Protein AF-A0A0K8VIH5-F1 (afdb_monomer)

Nearest PDB structures (foldseek):
  1eq9-assembly1_B  TM=9.338E-01  e=1.669E-14  Solenopsis invicta
  6o21-assembly2_A  TM=8.948E-01  e=2.852E-11  Homo sapiens
  6kbr-assembly1_A  TM=9.111E-01  e=6.481E-11  Homo sapiens
  4doq-assembly2_C  TM=8.852E-01  e=5.500E-11  Sus scrofa
  4gaw-assembly8_H  TM=8.576E-01  e=6.457E-10  Homo sapiens

Mean predicted aligned error: 6.52 Å

Organism: Bactrocera latifrons (NCBI:txid174628)

Foldseek 3Di:
DAFAWQQDDDPVPLPDDDDPPDDDQQVDKDFFQDQFDPDDGDIFGFPDKAADPPDDQLASRTIGTGTPDHDDDDPGGDHFAADQDDDDWFFWKKWKFQAAAPVGDTHRGIDIDTWTFDDAVVLCVQVVDDDPQKGWTFDAARDDDAGGSARTFTDGPRHTQWGFRDDDDHHRDRGTGMTGGRNVCVVVCVVPHPSDPPPDD

Solvent-accessible surface area (backbone atoms only — not comparable to full-atom values): 11470 Å² total; per-residue (Å²): 138,56,55,66,82,56,64,62,40,60,76,91,54,80,81,58,84,84,74,93,77,71,81,58,26,85,82,40,68,49,76,46,49,56,57,39,72,89,48,78,53,48,77,47,46,29,62,38,70,48,63,44,94,75,49,53,87,70,39,42,57,51,48,47,45,39,56,69,61,65,78,81,74,52,102,64,32,76,88,70,44,67,30,83,62,89,74,64,65,67,41,66,22,42,33,45,36,37,16,51,43,96,91,58,58,62,36,59,52,61,43,73,47,73,31,21,38,49,52,64,71,58,35,25,72,76,61,75,65,72,54,83,40,36,37,36,29,40,46,58,62,75,42,78,63,28,71,72,19,40,11,23,52,28,32,37,95,76,18,34,46,26,30,34,62,44,67,51,83,60,71,28,36,66,57,49,38,33,19,21,21,31,49,68,44,35,65,62,49,50,79,74,47,60,65,69,69,81,77,72,129

Structure (mmCIF, N/CA/C/O backbone):
data_AF-A0A0K8VIH5-F1
#
_entry.id   AF-A0A0K8VIH5-F1
#
loop_
_atom_site.group_PDB
_atom_site.id
_atom_site.type_symbol
_atom_site.label_atom_id
_atom_site.label_alt_id
_atom_site.label_comp_id
_atom_site.label_asym_id
_atom_site.label_entity_id
_atom_site.label_seq_id
_atom_site.pdbx_PDB_ins_code
_atom_site.Cartn_x
_atom_site.Cartn_y
_atom_site.Cartn_z
_atom_site.occupancy
_atom_site.B_iso_or_equiv
_atom_site.auth_seq_id
_atom_site.auth_comp_id
_atom_site.auth_asym_id
_atom_site.auth_atom_id
_atom_site.pdbx_PDB_model_num
ATOM 1 N N . MET A 1 1 ? -23.699 -4.733 5.218 1.00 30.70 1 MET A N 1
ATOM 2 C CA . MET A 1 1 ? -22.595 -5.566 5.742 1.00 30.70 1 MET A CA 1
ATOM 3 C C . MET A 1 1 ? -21.326 -4.989 5.148 1.00 30.70 1 MET A C 1
ATOM 5 O O . MET A 1 1 ? -21.220 -4.991 3.936 1.00 30.70 1 MET A O 1
ATOM 9 N N . GLY A 1 2 ? -20.487 -4.334 5.952 1.00 31.38 2 GLY A N 1
ATOM 10 C CA . GLY A 1 2 ? -19.343 -3.565 5.452 1.00 31.38 2 GLY A CA 1
ATOM 11 C C . GLY A 1 2 ? -18.034 -4.193 5.900 1.00 31.38 2 GLY A C 1
ATOM 12 O O . GLY A 1 2 ? -17.635 -4.002 7.048 1.00 31.38 2 GLY A O 1
ATOM 13 N N . LYS A 1 3 ? -17.378 -4.948 5.018 1.00 35.97 3 LYS A N 1
ATOM 14 C CA . LYS A 1 3 ? -15.983 -5.358 5.201 1.00 35.97 3 LYS A CA 1
ATOM 15 C C . LYS A 1 3 ? -15.107 -4.358 4.451 1.00 35.97 3 LYS A C 1
ATOM 17 O O . LYS A 1 3 ? -14.966 -4.436 3.237 1.00 35.97 3 LYS A O 1
ATOM 22 N N . LEU A 1 4 ? -14.574 -3.373 5.173 1.00 36.44 4 LEU A N 1
ATOM 23 C CA . LEU A 1 4 ? -13.570 -2.464 4.627 1.00 36.44 4 LEU A CA 1
ATOM 24 C C . LEU A 1 4 ? -12.231 -3.200 4.533 1.00 36.44 4 LEU A C 1
ATOM 26 O O . LEU A 1 4 ? -11.778 -3.788 5.513 1.00 36.44 4 LEU A O 1
ATOM 30 N N . LEU A 1 5 ? -11.599 -3.116 3.367 1.00 39.50 5 LEU A N 1
ATOM 31 C CA . LEU A 1 5 ? -10.226 -3.539 3.146 1.00 39.50 5 LEU A CA 1
ATOM 32 C C . LEU A 1 5 ? -9.272 -2.523 3.794 1.00 39.50 5 LEU A C 1
ATOM 34 O O . LEU A 1 5 ? -9.126 -1.409 3.296 1.00 39.50 5 LEU A O 1
ATOM 38 N N . LEU A 1 6 ? -8.614 -2.901 4.890 1.00 47.16 6 LEU A N 1
ATOM 39 C CA . LEU A 1 6 ? -7.290 -2.366 5.203 1.00 47.16 6 LEU A CA 1
ATOM 40 C C . LEU A 1 6 ? -6.274 -3.408 4.747 1.00 47.16 6 LEU A C 1
ATOM 42 O O . LEU A 1 6 ? -6.243 -4.520 5.274 1.00 47.16 6 LEU A O 1
ATOM 46 N N . SER A 1 7 ? -5.460 -3.036 3.766 1.00 40.97 7 SER A N 1
ATOM 47 C CA . SER A 1 7 ? -4.192 -3.709 3.528 1.00 40.97 7 SER A CA 1
ATOM 48 C C . SER A 1 7 ? -3.263 -3.384 4.700 1.00 40.97 7 SER A C 1
ATOM 50 O O . SER A 1 7 ? -3.047 -2.215 5.012 1.00 40.97 7 SER A O 1
ATOM 52 N N . ILE A 1 8 ? -2.763 -4.412 5.377 1.00 40.44 8 ILE A N 1
ATOM 53 C CA . ILE A 1 8 ? -1.676 -4.332 6.358 1.00 40.44 8 ILE A CA 1
ATOM 54 C C . ILE A 1 8 ? -0.680 -5.412 5.946 1.00 40.44 8 ILE A C 1
ATOM 56 O O . ILE A 1 8 ? -1.083 -6.549 5.709 1.00 40.44 8 ILE A O 1
ATOM 60 N N . LYS A 1 9 ? 0.612 -5.086 5.885 1.00 40.59 9 LYS A N 1
ATOM 61 C CA . LYS A 1 9 ? 1.686 -6.055 5.695 1.00 40.59 9 LYS A CA 1
ATOM 62 C C . LYS A 1 9 ? 2.283 -6.346 7.055 1.00 40.59 9 LYS A C 1
ATOM 64 O O . LYS A 1 9 ? 2.810 -5.467 7.725 1.00 40.59 9 LYS A O 1
ATOM 69 N N . PHE A 1 10 ? 2.143 -7.595 7.465 1.00 42.34 10 PHE A N 1
ATOM 70 C CA . PHE A 1 10 ? 3.181 -8.624 7.604 1.00 42.34 10 PHE A CA 1
ATOM 71 C C . PHE A 1 10 ? 4.668 -8.255 7.836 1.00 42.34 10 PHE A C 1
ATOM 73 O O . PHE A 1 10 ? 5.500 -9.155 7.776 1.00 42.34 10 PHE A O 1
ATOM 80 N N . SER A 1 11 ? 5.077 -7.026 8.175 1.00 31.73 11 SER A N 1
ATOM 81 C CA . SER A 1 11 ? 6.482 -6.796 8.584 1.00 31.73 11 SER A CA 1
ATOM 82 C C . SER A 1 11 ? 6.804 -7.308 9.993 1.00 31.73 11 SER A C 1
ATOM 84 O O . SER A 1 11 ? 7.961 -7.306 10.393 1.00 31.73 11 SER A O 1
ATOM 86 N N . SER A 1 12 ? 5.804 -7.777 10.745 1.00 32.59 12 SER A N 1
ATOM 87 C CA . SER A 1 12 ? 5.995 -8.623 11.933 1.00 32.59 12 SER A CA 1
ATOM 88 C C . SER A 1 12 ? 5.976 -10.124 11.616 1.00 32.59 12 SER A C 1
ATOM 90 O O . SER A 1 12 ? 6.003 -10.940 12.530 1.00 32.59 12 SER A O 1
ATOM 92 N N . ILE A 1 13 ? 5.884 -10.496 10.337 1.00 40.38 13 ILE A N 1
ATOM 93 C CA . ILE A 1 13 ? 5.648 -11.873 9.892 1.00 40.38 13 ILE A CA 1
ATOM 94 C C . ILE A 1 13 ? 6.743 -12.371 8.937 1.00 40.38 13 ILE A C 1
ATOM 96 O O . ILE A 1 13 ? 6.987 -13.570 8.855 1.00 40.38 13 ILE A O 1
ATOM 100 N N . SER A 1 14 ? 7.507 -11.475 8.315 1.00 34.22 14 SER A N 1
ATOM 101 C CA . SER A 1 14 ? 8.689 -11.821 7.515 1.00 34.22 14 SER A CA 1
ATOM 102 C C . SER A 1 14 ? 9.885 -12.345 8.332 1.00 34.22 14 SER A C 1
ATOM 104 O O . SER A 1 14 ? 11.009 -12.299 7.845 1.00 34.22 14 SER A O 1
ATOM 106 N N . SER A 1 15 ? 9.695 -12.773 9.585 1.00 32.09 15 SER A N 1
ATOM 107 C CA . SER A 1 15 ? 10.776 -13.283 10.438 1.00 32.09 15 SER A CA 1
ATOM 108 C C . SER A 1 15 ? 10.684 -14.775 10.752 1.00 32.09 15 SER A C 1
ATOM 110 O O . SER A 1 15 ? 11.340 -15.195 11.700 1.00 32.09 15 SER A O 1
ATOM 112 N N . LEU A 1 16 ? 9.883 -15.570 10.037 1.00 36.78 16 LEU A N 1
ATOM 113 C CA . LEU A 1 16 ? 9.833 -17.019 10.249 1.00 36.78 16 LEU A CA 1
ATOM 114 C C . LEU A 1 16 ? 9.669 -17.760 8.919 1.00 36.78 16 LEU A C 1
ATOM 116 O O . LEU A 1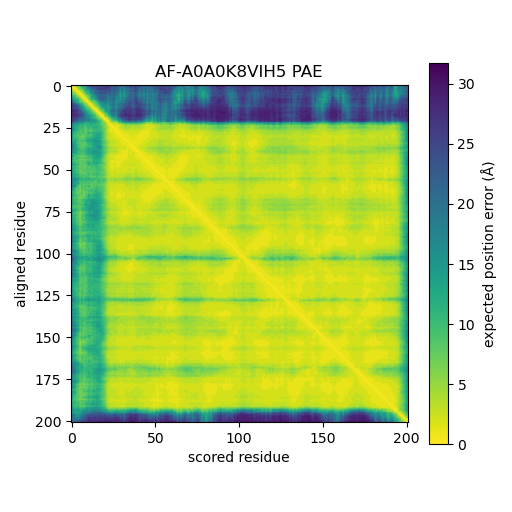 16 ? 8.564 -18.131 8.523 1.00 36.78 16 LEU A O 1
ATOM 120 N N . ASP A 1 17 ? 10.807 -18.003 8.271 1.00 40.53 17 ASP A N 1
ATOM 121 C CA . ASP A 1 17 ? 11.024 -19.280 7.598 1.00 40.53 17 ASP A CA 1
ATOM 122 C C . ASP A 1 17 ? 10.617 -20.402 8.566 1.00 40.53 17 ASP A C 1
ATOM 124 O O . ASP A 1 17 ? 11.041 -20.402 9.722 1.00 40.53 17 ASP A O 1
ATOM 128 N N . ASP A 1 18 ? 9.787 -21.326 8.084 1.00 43.19 18 ASP A N 1
ATOM 129 C CA . ASP A 1 18 ? 9.317 -22.525 8.779 1.00 43.19 18 ASP A CA 1
ATOM 130 C C . ASP A 1 18 ? 8.559 -22.294 10.101 1.00 43.19 18 ASP A C 1
ATOM 132 O O . ASP A 1 18 ? 9.140 -22.010 11.143 1.00 43.19 18 ASP A O 1
ATOM 136 N N . LEU A 1 19 ? 7.235 -22.514 10.081 1.00 39.34 19 LEU A N 1
ATOM 137 C CA . LEU A 1 19 ? 6.465 -23.365 11.016 1.00 39.34 19 LEU A CA 1
ATOM 138 C C . LEU A 1 19 ? 4.946 -23.084 10.873 1.00 39.34 19 LEU A C 1
ATOM 140 O O . LEU A 1 19 ? 4.543 -21.977 10.522 1.00 39.34 19 LEU A O 1
ATOM 144 N N . PRO A 1 20 ? 4.054 -24.051 11.180 1.00 45.34 20 PRO A N 1
ATOM 145 C CA . PRO A 1 20 ? 2.594 -23.937 11.037 1.00 45.34 20 PRO A CA 1
ATOM 146 C C . PRO A 1 20 ? 1.937 -23.042 12.112 1.00 45.34 20 PRO A C 1
ATOM 148 O O . PRO A 1 20 ? 0.829 -23.325 12.581 1.00 45.34 20 PRO A O 1
ATOM 151 N N . TYR A 1 21 ? 2.609 -21.970 12.536 1.00 48.34 21 TYR A N 1
ATOM 152 C CA . TYR A 1 21 ? 2.087 -21.010 13.500 1.00 48.34 21 TYR A CA 1
ATOM 153 C C . TYR A 1 21 ? 1.090 -20.082 12.800 1.00 48.34 21 TYR A C 1
ATOM 155 O O . TYR A 1 21 ? 1.424 -19.078 12.180 1.00 48.34 21 TYR A O 1
ATOM 163 N N . ARG A 1 22 ? -0.176 -20.499 12.859 1.00 60.62 22 ARG A N 1
ATOM 164 C CA . ARG A 1 22 ? -1.348 -19.760 12.390 1.00 60.62 22 ARG A CA 1
ATOM 165 C C . ARG A 1 22 ? -1.343 -18.349 12.983 1.00 60.62 22 ARG A C 1
ATOM 167 O O . ARG A 1 22 ? -1.400 -18.216 14.202 1.00 60.62 22 ARG A O 1
ATOM 174 N N . TYR A 1 23 ? -1.363 -17.318 12.139 1.00 67.94 23 TYR A N 1
ATOM 175 C CA . TYR A 1 23 ? -1.709 -15.958 12.557 1.00 67.94 23 TYR A CA 1
ATOM 176 C C . TYR A 1 23 ? -3.059 -15.998 13.266 1.00 67.94 23 TYR A C 1
ATOM 178 O O . TYR A 1 23 ? -4.078 -16.301 12.637 1.00 67.94 23 TYR A O 1
ATOM 186 N N . SER A 1 24 ? -3.072 -15.755 14.576 1.00 83.69 24 SER A N 1
ATOM 187 C CA . SER A 1 24 ? -4.325 -15.699 15.313 1.00 83.69 24 SER A CA 1
ATOM 188 C C . SER A 1 24 ? -4.942 -14.324 15.087 1.00 83.69 24 SER A C 1
ATOM 190 O O . SER A 1 24 ? -4.314 -13.321 15.424 1.00 83.69 24 SER A O 1
ATOM 192 N N . PRO A 1 25 ? -6.172 -14.222 14.551 1.00 85.12 25 PRO A N 1
ATOM 193 C CA . PRO A 1 25 ? -6.836 -12.931 14.373 1.00 85.12 25 PRO A CA 1
ATOM 194 C C . PRO A 1 25 ? -6.889 -12.095 15.659 1.00 85.12 25 PRO A C 1
ATOM 196 O O . PRO A 1 25 ? -6.827 -10.870 15.602 1.00 85.12 25 PRO A O 1
ATOM 199 N N . SER A 1 26 ? -6.930 -12.761 16.820 1.00 87.31 26 SER A N 1
ATOM 200 C CA . SER A 1 26 ? -6.935 -12.128 18.141 1.00 87.31 26 SER A CA 1
ATOM 201 C C . SER A 1 26 ? -5.736 -11.229 18.420 1.00 87.31 26 SER A C 1
ATOM 203 O O . SER A 1 26 ? -5.859 -10.351 19.271 1.00 87.31 26 SER A O 1
ATOM 205 N N . ASP A 1 27 ? -4.617 -11.448 17.729 1.00 86.56 27 ASP A N 1
ATOM 206 C CA . ASP A 1 27 ? -3.343 -10.766 17.971 1.00 86.56 27 ASP A CA 1
ATOM 207 C C . ASP A 1 27 ? -3.243 -9.444 17.196 1.00 86.56 27 ASP A C 1
ATOM 209 O O . ASP A 1 27 ? -2.281 -8.691 17.354 1.00 86.56 27 ASP A O 1
ATOM 213 N N . TYR A 1 28 ? -4.246 -9.147 16.363 1.00 85.19 28 TYR A N 1
ATOM 214 C CA . TYR A 1 28 ? -4.250 -7.991 15.480 1.00 85.19 28 TYR A CA 1
ATOM 215 C C . TYR A 1 28 ? -5.438 -7.069 15.749 1.00 85.19 28 TYR A C 1
ATOM 217 O O . TYR A 1 28 ? -6.590 -7.481 15.923 1.00 85.19 28 TYR A O 1
ATOM 225 N N . TRP A 1 29 ? -5.148 -5.773 15.680 1.00 89.12 29 TRP A N 1
ATOM 226 C CA . TRP A 1 29 ? -6.126 -4.695 15.663 1.00 89.12 29 TRP A CA 1
ATOM 227 C C . TRP A 1 29 ? -5.788 -3.740 14.531 1.00 89.12 29 TRP A C 1
ATOM 229 O O . TRP A 1 29 ? -4.621 -3.551 14.189 1.00 89.12 29 TRP A O 1
ATOM 239 N N . ILE A 1 30 ? -6.812 -3.095 13.987 1.00 90.00 30 ILE A N 1
ATOM 240 C CA . ILE A 1 30 ? -6.641 -1.960 13.085 1.00 90.00 30 ILE A CA 1
ATOM 241 C C . ILE A 1 30 ? -6.979 -0.674 13.826 1.00 90.00 30 ILE A C 1
ATOM 243 O O . ILE A 1 30 ? -7.822 -0.678 14.727 1.00 90.00 30 ILE A O 1
ATOM 247 N N . ARG A 1 31 ? -6.365 0.436 13.412 1.00 92.69 31 ARG A N 1
ATOM 248 C CA . ARG A 1 31 ? -6.768 1.790 13.799 1.00 92.69 31 ARG A CA 1
ATOM 249 C C . ARG A 1 31 ? -7.158 2.566 12.546 1.00 92.69 31 ARG A C 1
ATOM 251 O O . ARG A 1 31 ? -6.382 2.628 11.601 1.00 92.69 31 ARG A O 1
ATOM 258 N N . ALA A 1 32 ? -8.345 3.166 12.542 1.00 90.94 32 ALA A N 1
ATOM 259 C CA . ALA A 1 32 ? -8.852 3.945 11.410 1.00 90.94 32 ALA A CA 1
ATOM 260 C C . ALA A 1 32 ? -9.310 5.345 11.839 1.00 90.94 32 ALA A C 1
ATOM 262 O O . ALA A 1 32 ? -9.736 5.550 12.976 1.00 90.94 32 ALA A O 1
ATOM 263 N N . GLY A 1 33 ? -9.261 6.314 10.919 1.00 90.06 33 GLY A N 1
ATOM 264 C CA . GLY A 1 33 ? -9.798 7.663 11.141 1.00 90.06 33 GLY A CA 1
ATOM 265 C C . GLY A 1 33 ? -8.896 8.598 11.951 1.00 90.06 33 GLY A C 1
ATOM 266 O O . GLY A 1 33 ? -9.393 9.496 12.634 1.00 90.06 33 GLY A O 1
ATOM 267 N N . THR A 1 34 ? -7.580 8.393 11.897 1.00 92.75 34 THR A N 1
ATOM 268 C CA . THR A 1 34 ? -6.576 9.234 12.561 1.00 92.75 34 THR A CA 1
ATOM 269 C C . THR A 1 34 ? -5.345 9.413 11.677 1.00 92.75 34 THR A C 1
ATOM 271 O O . THR A 1 34 ? -5.059 8.576 10.827 1.00 92.75 34 THR A O 1
ATOM 274 N N . VAL A 1 35 ? -4.606 10.497 11.908 1.00 93.06 35 VAL A N 1
ATOM 275 C CA . VAL A 1 35 ? -3.265 10.731 11.344 1.00 93.06 35 VAL A CA 1
ATOM 276 C C . VAL A 1 35 ? -2.161 10.491 12.378 1.00 93.06 35 VAL A C 1
ATOM 278 O O . VAL A 1 35 ? -0.988 10.696 12.086 1.00 93.06 35 VAL A O 1
ATOM 281 N N . LYS A 1 36 ? -2.515 10.095 13.604 1.00 92.25 36 LYS A N 1
ATOM 282 C CA . LYS A 1 36 ? -1.572 9.785 14.681 1.00 92.25 36 LYS A CA 1
ATOM 283 C C . LYS A 1 36 ? -1.388 8.278 14.798 1.00 92.25 36 LYS A C 1
ATOM 285 O O . LYS A 1 36 ? -2.384 7.561 14.842 1.00 92.25 36 LYS A O 1
ATOM 290 N N . PHE A 1 37 ? -0.142 7.822 14.899 1.00 87.94 37 PHE A N 1
ATOM 291 C CA . PHE A 1 37 ? 0.213 6.401 14.878 1.00 87.94 37 PHE A CA 1
ATOM 292 C C . PHE A 1 37 ? -0.537 5.598 15.955 1.00 87.94 37 PHE A C 1
ATOM 294 O O . PHE A 1 37 ? -1.218 4.619 15.658 1.00 87.94 37 PHE A O 1
ATOM 301 N N . ASN A 1 38 ? -0.502 6.068 17.209 1.00 89.50 38 ASN A N 1
ATOM 302 C CA . ASN A 1 38 ? -1.025 5.318 18.359 1.00 89.50 38 ASN A CA 1
ATOM 303 C C . ASN A 1 38 ? -2.232 5.948 19.070 1.00 89.50 38 ASN A C 1
ATOM 305 O O . ASN A 1 38 ? -2.706 5.400 20.066 1.00 89.50 38 ASN A O 1
ATOM 309 N N . THR A 1 39 ? -2.767 7.074 18.588 1.00 92.62 39 THR A N 1
ATOM 310 C CA . THR A 1 39 ? -3.854 7.796 19.275 1.00 92.62 39 THR A CA 1
ATOM 311 C C . THR A 1 39 ? -4.964 8.259 18.329 1.00 92.62 39 THR A C 1
ATOM 313 O O . THR A 1 39 ? -4.783 8.376 17.117 1.00 92.62 39 THR A O 1
ATOM 316 N N . GLY A 1 40 ? -6.150 8.508 18.892 1.00 93.75 40 GLY A N 1
ATOM 317 C CA . GLY A 1 40 ? -7.338 8.916 18.138 1.00 93.75 40 GLY A CA 1
ATOM 318 C C . GLY A 1 40 ? -7.934 7.807 17.263 1.00 93.75 40 GLY A C 1
ATOM 319 O O . GLY A 1 40 ? -7.504 6.652 17.301 1.00 93.75 40 GLY A O 1
ATOM 320 N N . GLY A 1 41 ? -8.938 8.170 16.464 1.00 92.75 41 GLY A N 1
ATOM 321 C CA . GLY A 1 41 ? -9.629 7.234 15.580 1.00 92.75 41 GLY A CA 1
ATOM 322 C C . GLY A 1 41 ? -10.425 6.164 16.331 1.00 92.75 41 GLY A C 1
ATOM 323 O O . GLY A 1 41 ? -10.776 6.327 17.500 1.00 92.75 41 GLY A O 1
ATOM 324 N N . VAL A 1 42 ? -10.702 5.063 15.640 1.00 92.44 42 VAL A N 1
ATOM 325 C CA . VAL A 1 42 ? -11.366 3.874 16.184 1.00 92.44 42 VAL A CA 1
ATOM 326 C C . VAL A 1 42 ? -10.434 2.677 16.084 1.00 92.44 42 VAL A C 1
ATOM 328 O O . VAL A 1 42 ? -9.710 2.545 15.097 1.00 92.44 42 VAL A O 1
ATOM 331 N N . VAL A 1 43 ? -10.450 1.819 17.103 1.00 93.31 43 VAL A N 1
ATOM 332 C CA . VAL A 1 43 ? -9.679 0.572 17.134 1.00 93.31 43 VAL A CA 1
ATOM 333 C C . VAL A 1 43 ? -10.647 -0.594 17.050 1.00 93.31 43 VAL A C 1
ATOM 335 O O . VAL A 1 43 ? -11.603 -0.650 17.821 1.00 93.31 43 VAL A O 1
ATOM 338 N N . ILE A 1 44 ? -10.409 -1.511 16.115 1.00 89.56 44 ILE A N 1
ATOM 339 C CA . ILE A 1 44 ? -11.255 -2.691 15.911 1.00 89.56 44 ILE A CA 1
ATOM 340 C C . ILE A 1 44 ? -10.367 -3.927 15.828 1.00 89.56 44 ILE A C 1
ATOM 342 O O . ILE A 1 44 ? -9.337 -3.914 15.156 1.00 89.56 44 ILE A O 1
ATOM 346 N N . GLN A 1 45 ? -10.761 -4.989 16.529 1.00 92.19 45 GLN A N 1
ATOM 347 C CA . GLN A 1 45 ? -10.051 -6.265 16.500 1.00 92.19 45 GLN A CA 1
ATOM 348 C C . GLN A 1 45 ? -10.263 -6.980 15.162 1.00 92.19 45 GLN A C 1
ATOM 350 O O . GLN A 1 45 ? -11.333 -6.892 14.552 1.00 92.19 45 GLN A O 1
ATOM 355 N N . VAL A 1 46 ? -9.257 -7.720 14.713 1.00 87.94 46 VAL A N 1
ATOM 356 C CA . VAL A 1 46 ? -9.379 -8.591 13.546 1.00 87.94 46 VAL A CA 1
ATOM 357 C C . VAL A 1 46 ? -10.092 -9.887 13.950 1.00 87.94 46 VAL A C 1
ATOM 359 O O . VAL A 1 46 ? -9.768 -10.523 14.946 1.00 87.94 46 VAL A O 1
ATOM 362 N N . ALA A 1 47 ? -11.103 -10.279 13.180 1.00 88.44 47 ALA A N 1
ATOM 363 C CA . ALA A 1 47 ? -11.844 -11.528 13.355 1.00 88.44 47 ALA A CA 1
ATOM 364 C C . ALA A 1 47 ? -11.325 -12.658 12.460 1.00 88.44 47 ALA A C 1
ATOM 366 O O . ALA A 1 47 ? -11.493 -13.829 12.788 1.00 88.44 47 ALA A O 1
ATOM 367 N N . GLU A 1 48 ? -10.712 -12.325 11.323 1.00 87.25 48 GLU A N 1
ATOM 368 C CA . GLU A 1 48 ? -10.141 -13.303 10.399 1.00 87.25 48 GLU A CA 1
ATOM 369 C C . GLU A 1 48 ? -8.987 -12.686 9.614 1.00 87.25 48 GLU A C 1
ATOM 371 O O . GLU A 1 48 ? -9.088 -11.547 9.153 1.00 87.25 48 GLU A O 1
ATOM 376 N N . VAL A 1 49 ? -7.926 -13.468 9.428 1.00 86.75 49 VAL A N 1
ATOM 377 C CA . VAL A 1 49 ? -6.814 -13.170 8.525 1.00 86.75 49 VAL A CA 1
ATOM 378 C C . VAL A 1 49 ? -6.872 -14.186 7.393 1.00 86.75 49 VAL A C 1
ATOM 380 O O . VAL A 1 49 ? -6.815 -15.391 7.641 1.00 86.75 49 VAL A O 1
ATOM 383 N N . LYS A 1 50 ? -6.985 -13.714 6.152 1.00 87.44 50 LYS A N 1
ATOM 384 C CA . LYS A 1 50 ? -6.993 -14.566 4.962 1.00 87.44 50 LYS A CA 1
ATOM 385 C C . LYS A 1 50 ? -5.823 -14.215 4.060 1.00 87.44 50 LYS A C 1
ATOM 387 O O . LYS A 1 50 ? -5.856 -13.193 3.387 1.00 87.44 50 LYS A O 1
ATOM 392 N N . ILE A 1 51 ? -4.807 -15.067 4.056 1.00 88.31 51 ILE A N 1
ATOM 393 C CA . ILE A 1 51 ? -3.588 -14.891 3.259 1.00 88.31 51 ILE A CA 1
ATOM 394 C C . ILE A 1 51 ? -3.806 -15.454 1.859 1.00 88.31 51 ILE A C 1
ATOM 396 O O . ILE A 1 51 ? -4.563 -16.416 1.681 1.00 88.31 51 ILE A O 1
ATOM 400 N N . HIS A 1 52 ? -3.165 -14.846 0.863 1.00 90.06 52 HIS A N 1
ATOM 401 C CA . HIS A 1 52 ? -3.168 -15.389 -0.485 1.00 90.06 52 HIS A CA 1
ATOM 402 C C . HIS A 1 52 ? -2.607 -16.825 -0.493 1.00 90.06 52 HIS A C 1
ATOM 404 O O . HIS A 1 52 ? -1.514 -17.055 0.019 1.00 90.06 52 HIS A O 1
ATOM 410 N N . PRO A 1 53 ? -3.306 -17.818 -1.074 1.00 92.00 53 PRO A N 1
ATOM 411 C CA . PRO A 1 53 ? -2.903 -19.227 -0.983 1.00 92.00 53 PRO A CA 1
ATOM 412 C C . PRO A 1 53 ? -1.584 -19.547 -1.703 1.00 92.00 53 PRO A C 1
ATOM 414 O O . PRO A 1 53 ? -0.989 -20.584 -1.439 1.00 92.00 53 PRO A O 1
ATOM 417 N N . LEU A 1 54 ? -1.150 -18.674 -2.616 1.00 93.44 54 LEU A N 1
ATOM 418 C CA . LEU A 1 54 ? 0.122 -18.777 -3.346 1.00 93.44 54 LEU A CA 1
ATOM 419 C C . LEU A 1 54 ? 1.225 -17.869 -2.779 1.00 93.44 54 LEU A C 1
ATOM 421 O O . LEU A 1 54 ? 2.220 -17.633 -3.457 1.00 93.44 54 LEU A O 1
ATOM 425 N N . HIS A 1 55 ? 1.026 -17.306 -1.586 1.00 88.56 55 HIS A N 1
ATOM 426 C CA . HIS A 1 55 ? 2.034 -16.467 -0.949 1.00 88.56 55 HIS A CA 1
ATOM 427 C C . HIS A 1 55 ? 3.349 -17.230 -0.732 1.00 88.56 55 HIS A C 1
ATOM 429 O O . HIS A 1 55 ? 3.341 -18.340 -0.199 1.00 88.56 55 HIS A O 1
ATOM 435 N N . SER A 1 56 ? 4.460 -16.617 -1.144 1.00 87.12 56 SER A N 1
ATOM 436 C CA . SER A 1 56 ? 5.828 -17.097 -0.925 1.00 87.12 56 SER A CA 1
ATOM 437 C C . SER A 1 56 ? 6.778 -15.902 -0.994 1.00 87.12 56 SER A C 1
ATOM 439 O O . SER A 1 56 ? 6.879 -15.268 -2.045 1.00 87.12 56 SER A O 1
ATOM 441 N N . ASP A 1 57 ? 7.474 -15.593 0.098 1.00 87.25 57 ASP A N 1
ATOM 442 C CA . ASP A 1 57 ? 8.348 -14.418 0.222 1.00 87.25 57 ASP A CA 1
ATOM 443 C C . ASP A 1 57 ? 7.634 -13.107 -0.166 1.00 87.25 57 ASP A C 1
ATOM 445 O O . ASP A 1 57 ? 6.708 -12.666 0.511 1.00 87.25 57 ASP A O 1
ATOM 449 N N . PHE A 1 58 ? 8.041 -12.473 -1.270 1.00 89.56 58 PHE A N 1
ATOM 450 C CA . PHE A 1 58 ? 7.407 -11.263 -1.802 1.00 89.56 58 PHE A CA 1
ATOM 451 C C . PHE A 1 58 ? 6.350 -11.552 -2.880 1.00 89.56 58 PHE A C 1
ATOM 453 O O . PHE A 1 58 ? 5.628 -10.647 -3.297 1.00 89.56 58 PHE A O 1
ATOM 460 N N . ASN A 1 59 ? 6.243 -12.801 -3.341 1.00 92.12 59 ASN A N 1
ATOM 461 C CA . ASN A 1 59 ? 5.240 -13.209 -4.316 1.00 92.12 59 ASN A CA 1
ATOM 462 C C . ASN A 1 59 ? 3.881 -13.350 -3.623 1.00 92.12 59 ASN A C 1
ATOM 464 O O . ASN A 1 59 ? 3.769 -14.002 -2.581 1.00 92.12 59 ASN A O 1
ATOM 468 N N . TYR A 1 60 ? 2.844 -12.749 -4.210 1.00 92.50 60 TYR A N 1
ATOM 469 C CA . TYR A 1 60 ? 1.501 -12.695 -3.631 1.00 92.50 60 TYR A CA 1
ATOM 470 C C . TYR A 1 60 ? 1.511 -12.249 -2.158 1.00 92.50 60 TYR A C 1
ATOM 472 O O . TYR A 1 60 ? 0.824 -12.826 -1.313 1.00 92.50 60 TYR A O 1
ATOM 480 N N . ASP A 1 61 ? 2.323 -11.243 -1.834 1.00 90.62 61 ASP A N 1
ATOM 481 C CA . ASP A 1 61 ? 2.449 -10.668 -0.494 1.00 90.62 61 ASP A CA 1
ATOM 482 C C . ASP A 1 61 ? 1.235 -9.788 -0.156 1.00 90.62 61 ASP A C 1
ATOM 484 O O . ASP A 1 61 ? 1.258 -8.556 -0.214 1.00 90.62 61 ASP A O 1
ATOM 488 N N . ILE A 1 62 ? 0.110 -10.458 0.091 1.00 89.88 62 ILE A N 1
ATOM 489 C CA . ILE A 1 62 ? -1.187 -9.852 0.376 1.00 89.88 62 ILE A CA 1
ATOM 490 C C . ILE A 1 62 ? -2.020 -10.747 1.296 1.00 89.88 62 ILE A C 1
ATOM 492 O O . ILE A 1 62 ? -2.073 -11.973 1.155 1.00 89.88 62 ILE A O 1
ATOM 496 N N . ALA A 1 63 ? -2.748 -10.109 2.211 1.00 89.06 63 ALA A N 1
ATOM 497 C CA . ALA A 1 63 ? -3.827 -10.741 2.952 1.00 89.06 63 ALA A CA 1
ATOM 498 C C . ALA A 1 63 ? -5.015 -9.796 3.130 1.00 89.06 63 ALA A C 1
ATOM 500 O O . ALA A 1 63 ? -4.898 -8.575 3.029 1.00 89.06 63 ALA A O 1
ATOM 501 N N . LEU A 1 64 ? -6.163 -10.385 3.446 1.00 88.75 64 LEU A N 1
ATOM 502 C CA . LEU A 1 64 ? -7.388 -9.683 3.793 1.00 88.75 64 LEU A CA 1
ATOM 503 C C . LEU A 1 64 ? -7.645 -9.823 5.288 1.00 88.75 64 LEU A C 1
ATOM 505 O O . LEU A 1 64 ? -7.588 -10.926 5.837 1.00 88.75 64 LEU A O 1
ATOM 509 N N . LEU A 1 65 ? -7.981 -8.708 5.930 1.00 87.62 65 LEU A N 1
ATOM 510 C CA . LEU A 1 65 ? -8.373 -8.670 7.333 1.00 87.62 65 LEU A CA 1
ATOM 511 C C . LEU A 1 65 ? -9.878 -8.432 7.430 1.00 87.62 65 LEU A C 1
ATOM 513 O O . LEU A 1 65 ? -10.378 -7.378 7.036 1.00 87.62 65 LEU A O 1
ATOM 517 N N . ARG A 1 66 ? -10.618 -9.399 7.979 1.00 87.25 66 ARG A N 1
ATOM 518 C CA . ARG A 1 66 ? -12.025 -9.190 8.336 1.00 87.25 66 ARG A CA 1
ATOM 519 C C . ARG A 1 66 ? -12.090 -8.628 9.744 1.00 87.25 66 ARG A C 1
ATOM 521 O O . ARG A 1 66 ? -11.601 -9.252 10.679 1.00 87.25 66 ARG A O 1
ATOM 528 N N . LEU A 1 67 ? -12.732 -7.480 9.904 1.00 88.19 67 LEU A N 1
ATOM 529 C CA . LEU A 1 67 ? -12.905 -6.839 11.205 1.00 88.19 67 LEU A CA 1
ATOM 530 C C . LEU A 1 67 ? -14.010 -7.520 12.025 1.00 88.19 67 LEU A C 1
ATOM 532 O O . LEU A 1 67 ? -14.984 -8.024 11.460 1.00 88.19 67 LEU A O 1
ATOM 536 N N . SER A 1 68 ? -13.870 -7.522 13.353 1.00 92.06 68 SER A N 1
ATOM 537 C CA . SER A 1 68 ? -14.878 -8.062 14.280 1.00 92.06 68 SER A CA 1
ATOM 538 C C . SER A 1 68 ? -16.168 -7.243 14.313 1.00 92.06 68 SER A C 1
ATOM 540 O O . SER A 1 68 ? -17.233 -7.777 14.621 1.00 92.06 68 SER A O 1
ATOM 542 N N . SER A 1 69 ? -16.095 -5.969 13.928 1.00 89.00 69 SER A N 1
ATOM 543 C CA . SER A 1 69 ? -17.238 -5.088 13.707 1.00 89.00 69 SER A CA 1
ATOM 544 C C . SER A 1 69 ? -17.010 -4.198 12.475 1.00 89.00 69 SER A C 1
ATOM 546 O O . SER A 1 69 ? -15.864 -3.900 12.126 1.00 89.00 69 SER A O 1
ATOM 548 N N . PRO A 1 70 ? -18.080 -3.793 11.762 1.00 85.00 70 PRO A N 1
ATOM 549 C CA . PRO A 1 70 ? -17.950 -2.922 10.599 1.00 85.00 70 PRO A CA 1
ATOM 550 C C . PRO A 1 70 ? -17.494 -1.515 11.004 1.00 85.00 70 PRO A C 1
ATOM 552 O O . PRO A 1 70 ? -17.877 -0.999 12.054 1.00 85.00 70 PRO A O 1
ATOM 555 N N . LEU A 1 71 ? -16.725 -0.866 10.128 1.00 84.94 71 LEU A N 1
ATOM 556 C CA . LEU A 1 71 ? -16.379 0.547 10.268 1.00 84.94 71 LEU A CA 1
ATOM 557 C C . LEU A 1 71 ? -17.541 1.442 9.823 1.00 84.94 71 LEU A C 1
ATOM 559 O O . LEU A 1 71 ? -18.156 1.204 8.784 1.00 84.94 71 LEU A O 1
ATOM 563 N N . SER A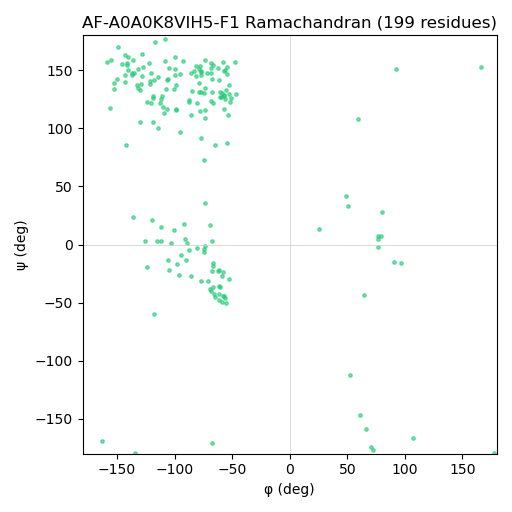 1 72 ? -17.787 2.515 10.574 1.00 87.81 72 SER A N 1
ATOM 564 C CA . SER A 1 72 ? -18.711 3.580 10.174 1.00 87.81 72 SER A CA 1
ATOM 565 C C . SER A 1 72 ? -17.988 4.597 9.297 1.00 87.81 72 SER A C 1
ATOM 567 O O . SER A 1 72 ? -17.120 5.330 9.781 1.00 87.81 72 SER A O 1
ATOM 569 N N . PHE A 1 73 ? -18.346 4.655 8.014 1.00 85.75 73 PHE A N 1
ATOM 570 C CA . PHE A 1 73 ? -17.762 5.620 7.084 1.00 85.75 73 PHE A CA 1
ATOM 571 C C . PHE A 1 73 ? -18.170 7.055 7.417 1.00 85.75 73 PHE A C 1
ATOM 573 O O . PHE A 1 73 ? -19.286 7.321 7.858 1.00 85.75 73 PHE A O 1
ATOM 580 N N . ASN A 1 74 ? -17.223 7.970 7.238 1.00 88.25 74 ASN A N 1
ATOM 581 C CA . ASN A 1 74 ? -17.359 9.398 7.511 1.00 88.25 74 ASN A CA 1
ATOM 582 C C . ASN A 1 74 ? -16.235 10.163 6.792 1.00 88.25 74 ASN A C 1
ATOM 584 O O . ASN A 1 74 ? -15.491 9.594 5.994 1.00 88.25 74 ASN A O 1
ATOM 588 N N . ASP A 1 75 ? -16.057 11.445 7.098 1.00 91.00 75 ASP A N 1
ATOM 589 C CA . ASP A 1 75 ? -15.034 12.277 6.456 1.00 91.00 75 ASP A CA 1
ATOM 590 C C . ASP A 1 75 ? -13.590 11.801 6.665 1.00 91.00 75 ASP A C 1
ATOM 592 O O . ASP A 1 75 ? -12.728 12.112 5.847 1.00 91.00 75 ASP A O 1
ATOM 596 N N . LYS A 1 76 ? -13.328 11.012 7.711 1.00 88.50 76 LYS A N 1
A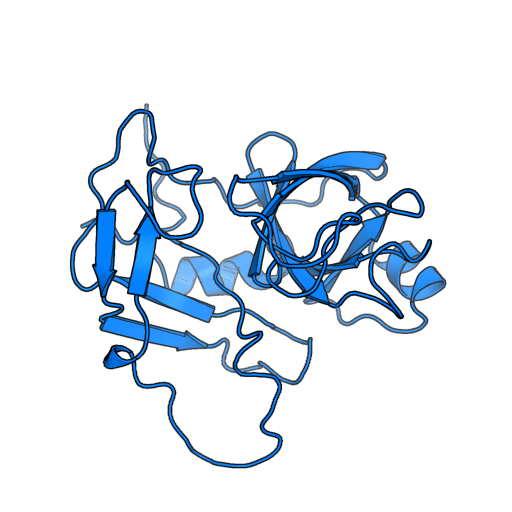TOM 597 C CA . LYS A 1 76 ? -12.008 10.473 8.072 1.00 88.50 76 LYS A CA 1
ATOM 598 C C . LYS A 1 76 ? -11.839 8.983 7.765 1.00 88.50 76 LYS A C 1
ATOM 600 O O . LYS A 1 76 ? -10.722 8.482 7.844 1.00 88.50 76 LYS A O 1
ATOM 605 N N . ILE A 1 77 ? -12.921 8.259 7.479 1.00 86.94 77 ILE A N 1
ATOM 606 C CA . ILE A 1 77 ? -12.899 6.814 7.215 1.00 86.94 77 ILE A CA 1
ATOM 607 C C . ILE A 1 77 ? -13.671 6.562 5.928 1.00 86.94 77 ILE A C 1
ATOM 609 O O . ILE A 1 77 ? -14.900 6.627 5.918 1.00 86.94 77 ILE A O 1
ATOM 613 N N . LYS A 1 78 ? -12.942 6.278 4.848 1.00 84.38 78 LYS A N 1
ATOM 614 C CA . LYS A 1 78 ? -13.499 6.027 3.517 1.00 84.38 78 LYS A CA 1
ATOM 615 C C . LYS A 1 78 ? -12.790 4.836 2.871 1.00 84.38 78 LYS A C 1
ATOM 617 O O . LYS A 1 78 ? -11.602 4.641 3.134 1.00 84.38 78 LYS A O 1
ATOM 622 N N . PRO A 1 79 ? -13.494 4.043 2.050 1.00 83.81 79 PRO A N 1
ATOM 623 C CA . PRO A 1 79 ? -12.855 3.027 1.228 1.00 83.81 79 PRO A CA 1
ATOM 624 C C . PRO A 1 79 ? -11.996 3.653 0.127 1.00 83.81 79 PRO A C 1
ATOM 626 O O . PRO A 1 79 ? -12.244 4.779 -0.305 1.00 83.81 79 PRO A O 1
ATOM 629 N N . VAL A 1 80 ? -11.014 2.886 -0.342 1.00 84.75 80 VAL A N 1
ATOM 630 C CA . VAL A 1 80 ? -10.256 3.169 -1.564 1.00 84.75 80 VAL A CA 1
ATOM 631 C C . VAL A 1 80 ? -10.707 2.205 -2.657 1.00 84.75 80 VAL A C 1
ATOM 633 O O . VAL A 1 80 ? -11.004 1.043 -2.379 1.00 84.75 80 VAL A O 1
ATOM 636 N N . LEU A 1 81 ? -10.785 2.691 -3.893 1.00 88.50 81 LEU A N 1
ATOM 637 C CA . LEU A 1 81 ? -11.115 1.864 -5.050 1.00 88.50 81 LEU A CA 1
ATOM 638 C C . LEU A 1 81 ? -9.901 1.034 -5.473 1.00 88.50 81 LEU A C 1
ATOM 640 O O . LEU A 1 81 ? -8.775 1.510 -5.387 1.00 88.50 81 LEU A O 1
ATOM 644 N N . LEU A 1 82 ? -10.115 -0.184 -5.966 1.00 90.31 82 LEU A N 1
ATOM 645 C CA . LEU A 1 82 ? -9.038 -1.007 -6.522 1.00 90.31 82 LEU A CA 1
ATOM 646 C C . LEU A 1 82 ? -8.797 -0.640 -7.986 1.00 90.31 82 LEU A C 1
ATOM 648 O O . LEU A 1 82 ? -9.749 -0.604 -8.772 1.00 90.31 82 LEU A O 1
ATOM 652 N N . ALA A 1 83 ? -7.540 -0.432 -8.371 1.00 93.31 83 ALA 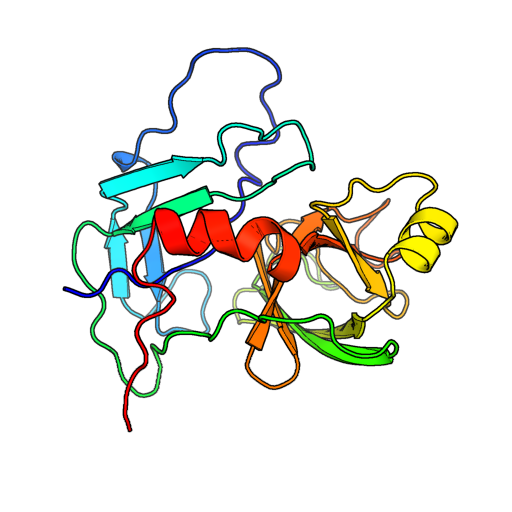A N 1
ATOM 653 C CA . ALA A 1 83 ? -7.185 -0.244 -9.771 1.00 93.31 83 ALA A CA 1
ATOM 654 C C . ALA A 1 83 ? -7.569 -1.483 -10.589 1.00 93.31 83 ALA A C 1
ATOM 656 O O . ALA A 1 83 ? -7.280 -2.604 -10.186 1.00 93.31 83 ALA A O 1
ATOM 657 N N . SER A 1 84 ? -8.248 -1.293 -11.721 1.00 93.88 84 SER A N 1
ATOM 658 C CA . SER A 1 84 ? -8.668 -2.379 -12.621 1.00 93.88 84 SER A CA 1
ATOM 659 C C . SER A 1 84 ? -7.734 -2.596 -13.805 1.00 93.88 84 SER A C 1
ATOM 661 O O . SER A 1 84 ? -7.826 -3.617 -14.475 1.00 93.88 84 SER A O 1
ATOM 663 N N . THR A 1 85 ? -6.890 -1.613 -14.093 1.00 95.31 85 THR A N 1
ATOM 664 C CA . THR A 1 85 ? -5.955 -1.596 -15.214 1.00 95.31 85 THR A CA 1
ATOM 665 C C . THR A 1 85 ? -4.701 -0.865 -14.778 1.00 95.31 85 THR A C 1
ATOM 667 O O . THR A 1 85 ? -4.764 0.006 -13.905 1.00 95.31 85 THR A O 1
ATOM 670 N N . ASP A 1 86 ? -3.584 -1.174 -15.423 1.00 94.69 86 ASP A N 1
ATOM 671 C CA . ASP A 1 86 ? -2.362 -0.417 -15.213 1.00 94.69 86 ASP A CA 1
ATOM 672 C C . ASP A 1 86 ? -2.502 1.045 -15.627 1.00 94.69 86 ASP A C 1
ATOM 674 O O . ASP A 1 86 ? -3.295 1.418 -16.498 1.00 94.69 86 ASP A O 1
ATOM 678 N N . LEU A 1 87 ? -1.705 1.874 -14.960 1.00 95.56 87 LEU A N 1
ATOM 679 C CA . LEU A 1 87 ? -1.567 3.290 -15.257 1.00 95.56 87 LEU A CA 1
ATOM 680 C C . LEU A 1 87 ? -0.293 3.520 -16.082 1.00 95.56 87 LEU A C 1
ATOM 682 O O . LEU A 1 87 ? 0.668 2.765 -15.923 1.00 95.56 87 LEU A O 1
ATOM 686 N N . PRO A 1 88 ? -0.252 4.562 -16.933 1.00 97.75 88 PRO A N 1
ATOM 687 C CA . PRO A 1 88 ? 0.940 4.897 -17.710 1.00 97.75 88 PRO A CA 1
ATOM 688 C C . PRO A 1 88 ? 2.160 5.124 -16.821 1.00 97.75 88 PRO A C 1
ATOM 690 O O . PRO A 1 88 ? 2.011 5.619 -15.703 1.00 97.75 88 PRO A O 1
ATOM 693 N N . ASP A 1 89 ? 3.356 4.835 -17.327 1.00 98.12 89 ASP A N 1
ATOM 694 C CA . ASP A 1 89 ? 4.616 5.142 -16.644 1.00 98.12 89 ASP A CA 1
ATOM 695 C C . ASP A 1 89 ? 4.721 6.624 -16.271 1.00 98.12 89 ASP A C 1
ATOM 697 O O . ASP A 1 89 ? 4.243 7.508 -16.987 1.00 98.12 89 ASP A O 1
ATOM 701 N N . GLY A 1 90 ? 5.370 6.901 -15.143 1.00 98.38 90 GLY A N 1
ATOM 702 C CA . GLY A 1 90 ? 5.530 8.260 -14.636 1.00 98.38 90 GLY A CA 1
ATOM 703 C C . GLY A 1 90 ? 4.272 8.836 -13.983 1.00 98.38 90 GLY A C 1
ATOM 704 O O . GLY A 1 90 ? 4.271 10.013 -13.624 1.00 98.38 90 GLY A O 1
ATOM 705 N N . THR A 1 91 ? 3.209 8.044 -13.796 1.00 98.69 91 THR A N 1
ATOM 706 C CA . THR A 1 91 ? 2.019 8.488 -13.062 1.00 98.69 91 THR A CA 1
ATOM 707 C C . THR A 1 91 ? 2.385 8.716 -11.591 1.00 98.69 91 THR A C 1
ATOM 709 O O . THR A 1 91 ? 2.835 7.772 -10.929 1.00 98.69 91 THR A O 1
ATOM 712 N N . PRO A 1 92 ? 2.179 9.934 -11.048 1.00 98.56 92 PRO A N 1
ATOM 713 C CA . PRO A 1 92 ? 2.430 10.213 -9.640 1.00 98.56 92 PRO A CA 1
ATOM 714 C C . PRO A 1 92 ? 1.565 9.329 -8.742 1.00 98.56 92 PRO A C 1
ATOM 716 O O . PRO A 1 92 ? 0.340 9.286 -8.871 1.00 98.56 92 PRO A O 1
ATOM 719 N N . THR A 1 93 ? 2.216 8.638 -7.817 1.00 98.56 93 THR A N 1
ATOM 720 C CA . THR A 1 93 ? 1.606 7.694 -6.888 1.00 98.56 93 THR A CA 1
ATOM 721 C C . THR A 1 93 ? 1.938 8.114 -5.469 1.00 98.56 93 THR A C 1
ATOM 723 O O . THR A 1 93 ? 3.104 8.222 -5.099 1.00 98.56 93 THR A O 1
ATOM 726 N N . ILE A 1 94 ? 0.909 8.345 -4.663 1.00 98.25 94 ILE A N 1
ATOM 727 C CA . ILE A 1 94 ? 1.069 8.717 -3.264 1.00 98.25 94 ILE A CA 1
ATOM 728 C C . ILE A 1 94 ? 1.158 7.453 -2.419 1.00 98.25 94 ILE A C 1
ATOM 730 O O . ILE A 1 94 ? 0.235 6.635 -2.409 1.00 98.25 94 ILE A O 1
ATOM 734 N N . ILE A 1 95 ? 2.251 7.332 -1.676 1.00 96.62 95 ILE A N 1
ATOM 735 C CA . ILE A 1 95 ? 2.381 6.386 -0.570 1.00 96.62 95 ILE A CA 1
ATOM 736 C C . ILE A 1 95 ? 2.154 7.120 0.746 1.00 96.62 95 ILE A C 1
ATOM 738 O O . ILE A 1 95 ? 2.499 8.297 0.875 1.00 96.62 95 ILE A O 1
ATOM 742 N N . THR A 1 96 ? 1.561 6.443 1.726 1.00 95.50 96 THR A N 1
ATOM 743 C CA . THR A 1 96 ? 1.344 7.011 3.064 1.00 95.50 96 THR A CA 1
ATOM 744 C C . THR A 1 96 ? 1.680 5.995 4.146 1.00 95.50 96 THR A C 1
ATOM 746 O O . THR A 1 96 ? 1.455 4.799 3.960 1.00 95.50 96 THR A O 1
ATOM 749 N N . GLY A 1 97 ?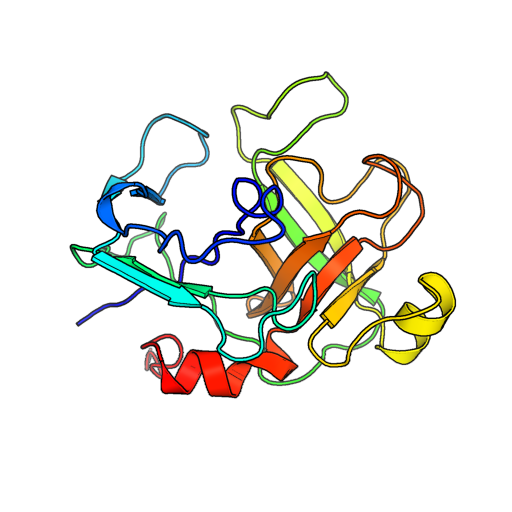 2.208 6.467 5.275 1.00 92.69 97 GLY A N 1
ATOM 750 C CA . GLY A 1 97 ? 2.595 5.591 6.376 1.00 92.69 97 GLY A CA 1
ATOM 751 C C . GLY A 1 97 ? 3.248 6.309 7.556 1.00 92.69 97 GLY A C 1
ATOM 752 O O . GLY A 1 97 ? 3.370 7.537 7.586 1.00 92.69 97 GLY A O 1
ATOM 753 N N . TRP A 1 98 ? 3.610 5.520 8.564 1.00 94.56 98 TRP A N 1
ATOM 754 C CA . TRP A 1 98 ? 4.255 5.965 9.806 1.00 94.56 98 TRP A CA 1
ATOM 755 C C . TRP A 1 98 ? 5.629 5.307 10.002 1.00 94.56 98 TRP A C 1
ATOM 757 O O . TRP A 1 98 ? 6.120 5.201 11.126 1.00 94.56 98 TRP A O 1
ATOM 767 N N . GLY A 1 99 ? 6.234 4.820 8.922 1.00 91.75 99 GLY A N 1
ATOM 768 C CA . GLY A 1 99 ? 7.524 4.156 8.938 1.00 91.75 99 GLY A CA 1
ATOM 769 C C . GLY A 1 99 ? 8.690 5.075 9.285 1.00 91.75 99 GLY A C 1
ATOM 770 O O . GLY A 1 99 ? 8.534 6.216 9.734 1.00 91.75 99 GLY A O 1
ATOM 771 N N . GLY A 1 100 ? 9.888 4.521 9.120 1.00 92.81 100 GLY A N 1
ATOM 772 C CA . GLY A 1 100 ? 11.144 5.182 9.442 1.00 92.81 100 GLY A CA 1
ATOM 773 C C . GLY A 1 100 ? 11.326 6.514 8.713 1.00 92.81 100 GLY A C 1
ATOM 774 O O . GLY A 1 100 ? 11.236 6.579 7.489 1.00 92.81 100 GLY A O 1
ATOM 775 N N . VAL A 1 101 ? 11.643 7.567 9.465 1.00 92.94 101 VAL A N 1
ATOM 776 C CA . VAL A 1 101 ? 11.943 8.905 8.928 1.00 92.94 101 VAL A CA 1
ATOM 777 C C . VAL A 1 101 ? 13.428 9.241 9.056 1.00 92.94 101 VAL A C 1
ATOM 779 O O . VAL A 1 101 ? 14.137 8.697 9.901 1.00 92.94 101 VAL A O 1
ATOM 782 N N . SER A 1 102 ? 13.913 10.182 8.243 1.00 88.56 102 SER A N 1
ATOM 783 C CA . SER A 1 102 ? 15.331 10.584 8.215 1.00 88.56 102 SER A CA 1
ATOM 784 C C . SER A 1 102 ? 15.840 11.187 9.530 1.00 88.56 102 SER A C 1
ATOM 786 O O . SER A 1 102 ? 17.036 11.131 9.803 1.00 88.56 102 SER A O 1
ATOM 788 N N . SER A 1 103 ? 14.949 11.722 10.371 1.00 88.25 103 SER A N 1
ATOM 789 C CA . SER A 1 103 ? 15.275 12.179 11.729 1.00 88.25 103 SER A CA 1
ATOM 790 C C . SER A 1 103 ? 15.487 11.038 12.734 1.00 88.25 103 SER A C 1
ATOM 792 O O . SER A 1 103 ? 15.831 11.303 13.884 1.00 88.25 103 SER A O 1
ATOM 794 N N . GLY A 1 104 ? 15.278 9.786 12.317 1.00 89.19 104 GLY A N 1
ATOM 795 C CA . GLY A 1 104 ? 15.347 8.594 13.152 1.00 89.19 104 GLY A CA 1
ATOM 796 C C . GLY A 1 104 ? 13.996 8.198 13.752 1.00 89.19 104 GLY A C 1
ATOM 797 O O . GLY A 1 104 ? 13.140 9.041 14.022 1.00 89.19 104 GLY A O 1
ATOM 798 N N . GLY A 1 105 ? 13.831 6.893 13.984 1.00 92.06 105 GLY A N 1
ATOM 799 C CA . GLY A 1 105 ? 12.611 6.310 14.544 1.00 92.06 105 GLY A CA 1
ATOM 800 C C . GLY A 1 105 ? 11.422 6.300 13.577 1.00 92.06 105 GLY A C 1
ATOM 801 O O . GLY A 1 105 ? 11.541 6.669 12.411 1.00 92.06 105 GLY A O 1
ATOM 802 N N . LEU A 1 106 ? 10.277 5.841 14.086 1.00 92.69 106 LEU A N 1
ATOM 803 C CA . LEU A 1 106 ? 8.992 5.845 13.382 1.00 92.69 106 LEU A CA 1
ATOM 804 C C . LEU A 1 106 ? 8.309 7.208 13.517 1.00 92.69 106 LEU A C 1
ATOM 806 O O . LEU A 1 106 ? 8.441 7.877 14.547 1.00 92.69 106 LEU A O 1
ATOM 810 N N . ALA A 1 107 ? 7.538 7.604 12.509 1.00 93.81 107 ALA A N 1
ATOM 811 C CA . ALA A 1 107 ? 6.772 8.841 12.577 1.00 93.81 107 ALA A CA 1
ATOM 812 C C . ALA A 1 107 ? 5.563 8.709 13.524 1.00 93.81 107 ALA A C 1
ATOM 814 O O . ALA A 1 107 ? 4.783 7.767 13.430 1.00 93.81 107 ALA A O 1
ATOM 815 N N . ASP A 1 108 ? 5.334 9.695 14.400 1.00 93.38 108 ASP A N 1
ATOM 816 C CA . ASP A 1 108 ? 4.081 9.774 15.180 1.00 93.38 108 ASP A CA 1
ATOM 817 C C . ASP A 1 108 ? 2.910 10.295 14.330 1.00 93.38 108 ASP A C 1
ATOM 819 O O . ASP A 1 108 ? 1.751 9.934 14.535 1.00 93.38 108 ASP A O 1
ATOM 823 N N . GLN A 1 109 ? 3.207 11.155 13.358 1.00 95.19 109 GLN A N 1
ATOM 824 C CA . GLN A 1 109 ? 2.227 11.735 12.448 1.00 95.19 109 GLN A CA 1
ATOM 825 C C . GLN A 1 109 ? 2.357 11.121 11.060 1.00 95.19 109 GLN A C 1
ATOM 827 O O . GLN A 1 109 ? 3.473 10.901 10.599 1.00 95.19 109 GLN A O 1
ATOM 832 N N . LEU A 1 110 ? 1.220 10.885 10.404 1.00 94.12 110 LEU A N 1
ATOM 833 C CA . LEU A 1 110 ? 1.154 10.263 9.088 1.00 94.12 110 LEU A CA 1
ATOM 834 C C . LEU A 1 110 ? 1.999 11.066 8.104 1.00 94.12 110 LEU A C 1
ATOM 836 O O . LEU A 1 110 ? 1.799 12.274 7.953 1.00 94.12 110 LEU A O 1
ATOM 840 N N . GLN A 1 111 ? 2.931 10.378 7.459 1.00 96.62 111 GLN A N 1
ATOM 841 C CA . GLN A 1 111 ? 3.760 10.916 6.395 1.00 96.62 111 GLN A CA 1
ATOM 842 C C . GLN A 1 111 ? 3.202 10.48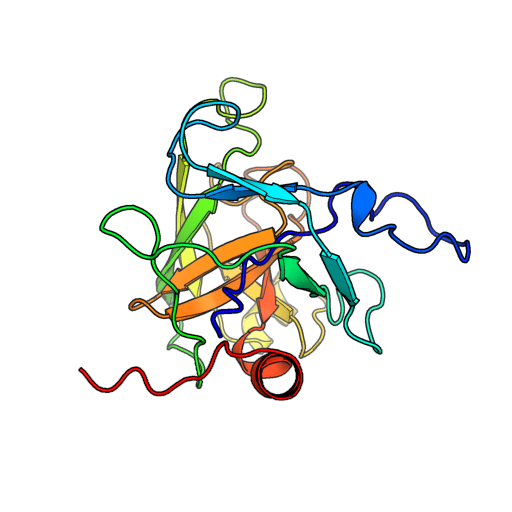8 5.042 1.00 96.62 111 GLN A C 1
ATOM 844 O O . GLN A 1 111 ? 2.424 9.534 4.932 1.00 96.62 111 GLN A O 1
ATOM 849 N N . TYR A 1 112 ? 3.616 11.206 4.006 1.00 95.81 112 TYR A N 1
ATOM 850 C CA . TYR A 1 112 ? 3.344 10.836 2.630 1.00 95.81 112 TYR A CA 1
ATOM 851 C C . TYR A 1 112 ? 4.551 11.137 1.750 1.00 95.81 112 TYR A C 1
ATOM 853 O O . TYR A 1 112 ? 5.349 12.026 2.050 1.00 95.81 112 TYR A O 1
ATOM 861 N N . ASN A 1 113 ? 4.662 10.401 0.651 1.00 95.75 113 ASN A N 1
ATOM 862 C CA . ASN A 1 113 ? 5.656 10.642 -0.384 1.00 95.75 113 ASN A CA 1
ATOM 863 C C . ASN A 1 113 ? 5.064 10.360 -1.766 1.00 95.75 113 ASN A C 1
ATOM 865 O O . ASN A 1 113 ? 4.034 9.692 -1.876 1.00 95.75 113 ASN A O 1
ATOM 869 N N . THR A 1 114 ? 5.729 10.857 -2.804 1.00 97.62 114 THR A N 1
ATOM 870 C CA . THR A 1 114 ? 5.359 10.616 -4.197 1.00 97.62 114 THR A CA 1
ATOM 871 C C . THR A 1 114 ? 6.390 9.707 -4.851 1.00 97.62 114 THR A C 1
ATOM 873 O O . THR A 1 114 ? 7.557 10.075 -4.995 1.00 97.62 114 THR A O 1
ATOM 876 N N . GLU A 1 115 ? 5.930 8.543 -5.287 1.00 98.25 115 GLU A N 1
ATOM 877 C CA . GLU A 1 115 ? 6.641 7.638 -6.186 1.00 98.25 115 GLU A CA 1
ATOM 878 C C . GLU A 1 115 ? 5.973 7.654 -7.571 1.00 98.25 115 GLU A C 1
ATOM 880 O O . GLU A 1 115 ? 4.964 8.334 -7.777 1.00 98.25 115 GLU A O 1
ATOM 885 N N . TYR A 1 116 ? 6.527 6.937 -8.544 1.00 98.62 116 TYR A N 1
ATOM 886 C CA . TYR A 1 116 ? 6.071 6.984 -9.933 1.00 98.62 116 TYR A CA 1
ATOM 887 C C . TYR A 1 116 ? 5.914 5.586 -10.511 1.00 98.62 116 TYR A C 1
ATOM 889 O O . TYR A 1 116 ? 6.760 4.719 -10.311 1.00 98.62 116 TYR A O 1
ATOM 897 N N . THR A 1 117 ? 4.836 5.359 -11.251 1.00 98.69 117 THR A N 1
ATOM 898 C CA . THR A 1 117 ? 4.601 4.069 -11.906 1.00 98.69 117 THR A CA 1
ATOM 899 C C . THR A 1 117 ? 5.698 3.731 -12.910 1.00 98.69 117 THR A C 1
ATOM 901 O O . THR A 1 117 ? 6.180 4.588 -13.654 1.00 98.69 117 THR A O 1
ATOM 904 N N . LEU A 1 118 ? 6.059 2.453 -12.939 1.00 98.44 118 LEU A N 1
ATOM 905 C CA . LEU A 1 118 ? 6.901 1.842 -13.955 1.00 98.44 118 LEU A CA 1
ATOM 906 C C . LEU A 1 118 ? 6.190 0.604 -14.498 1.00 98.44 118 LEU A C 1
ATOM 908 O O . LEU A 1 118 ? 5.541 -0.126 -13.742 1.00 98.44 118 LEU A O 1
ATOM 912 N N . ASN A 1 119 ? 6.359 0.338 -15.789 1.00 97.19 119 ASN A N 1
ATOM 913 C CA . ASN A 1 119 ? 5.955 -0.927 -16.376 1.00 97.19 119 ASN A CA 1
ATOM 914 C C . ASN A 1 119 ? 6.808 -2.077 -15.818 1.00 97.19 119 ASN A C 1
ATOM 916 O O . ASN A 1 119 ? 7.956 -1.891 -15.394 1.00 97.19 119 ASN A O 1
ATOM 920 N N . HIS A 1 120 ? 6.235 -3.280 -15.842 1.00 96.62 120 HIS A N 1
ATOM 921 C CA . HIS A 1 120 ? 6.833 -4.463 -15.232 1.00 96.62 120 HIS A CA 1
ATOM 922 C C . HIS A 1 120 ? 8.236 -4.773 -15.789 1.00 96.62 120 HIS A C 1
ATOM 924 O O . HIS A 1 120 ? 9.175 -4.972 -15.020 1.00 96.62 120 HIS A O 1
ATOM 930 N N . ASP A 1 121 ? 8.433 -4.698 -17.108 1.00 97.12 121 ASP A N 1
ATOM 931 C CA . ASP A 1 121 ? 9.737 -4.949 -17.740 1.00 97.12 121 ASP A CA 1
ATOM 932 C C . ASP A 1 121 ? 10.824 -3.978 -17.262 1.00 97.12 121 ASP A C 1
ATOM 934 O O . ASP A 1 121 ? 11.993 -4.342 -17.109 1.00 97.12 121 ASP A O 1
ATOM 938 N N . THR A 1 122 ? 10.458 -2.718 -17.025 1.00 97.81 122 THR A N 1
ATOM 939 C CA . THR A 1 122 ? 11.375 -1.705 -16.491 1.00 97.81 122 THR A CA 1
ATOM 940 C C . THR A 1 122 ? 11.730 -2.014 -15.045 1.00 97.81 122 THR A C 1
ATOM 942 O O . THR A 1 122 ? 12.894 -1.880 -14.661 1.00 97.81 122 THR A O 1
ATOM 945 N N . CYS A 1 123 ? 10.768 -2.497 -14.260 1.00 97.62 123 CYS A N 1
ATOM 946 C CA . CYS A 1 123 ? 11.038 -2.993 -12.920 1.00 97.62 123 CYS A CA 1
ATOM 947 C C . CYS A 1 123 ? 12.001 -4.181 -12.925 1.00 97.62 123 CYS A C 1
ATOM 949 O O . CYS A 1 123 ? 12.999 -4.138 -12.209 1.00 97.62 123 CYS A O 1
ATOM 951 N N . VAL A 1 124 ? 11.774 -5.188 -13.774 1.00 97.38 124 VAL A N 1
ATOM 952 C CA . VAL A 1 124 ? 12.675 -6.344 -13.918 1.00 97.38 124 VAL A CA 1
ATOM 953 C C . VAL A 1 124 ? 14.084 -5.891 -14.299 1.00 97.38 124 VAL A C 1
ATOM 955 O O . VAL A 1 124 ? 15.054 -6.318 -13.681 1.00 97.38 124 VAL A O 1
ATOM 958 N N . LYS A 1 125 ? 14.224 -4.950 -15.242 1.00 97.38 125 LYS A N 1
ATOM 959 C CA . LYS A 1 125 ? 15.537 -4.396 -15.621 1.00 97.38 125 LYS A CA 1
ATOM 960 C C . LYS A 1 125 ? 16.249 -3.686 -14.469 1.00 97.38 125 LYS A C 1
ATOM 962 O O . LYS A 1 125 ? 17.473 -3.735 -14.399 1.00 97.38 125 LYS A O 1
ATOM 967 N N . ARG A 1 126 ? 15.513 -3.002 -1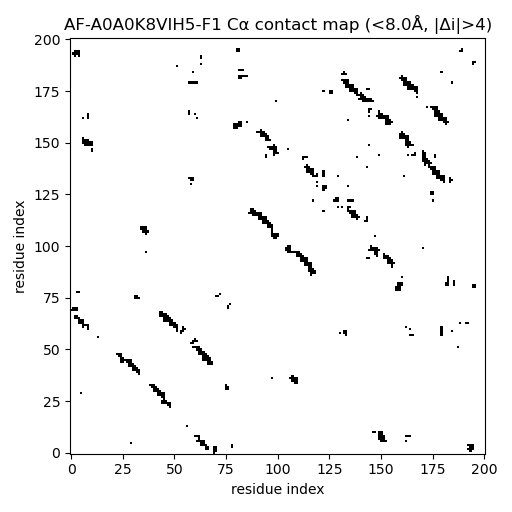3.587 1.00 96.50 126 ARG A N 1
ATOM 968 C CA . ARG A 1 126 ? 16.092 -2.247 -12.460 1.00 96.50 126 ARG A CA 1
ATOM 969 C C . ARG A 1 126 ? 16.342 -3.095 -11.217 1.00 96.50 126 ARG A C 1
ATOM 971 O O . ARG A 1 126 ? 17.211 -2.738 -10.428 1.00 96.50 126 ARG A O 1
ATOM 978 N N . LEU A 1 127 ? 15.580 -4.172 -11.036 1.00 95.56 127 LEU A N 1
ATOM 979 C CA . LEU A 1 127 ? 15.599 -5.031 -9.847 1.00 95.56 127 LEU A CA 1
ATOM 980 C C . LEU A 1 127 ? 16.158 -6.440 -10.119 1.00 95.56 127 LEU A C 1
ATOM 982 O O . LEU A 1 127 ? 16.207 -7.265 -9.211 1.00 95.56 127 LEU A O 1
ATOM 986 N N . ASN A 1 128 ? 16.606 -6.711 -11.347 1.00 92.62 128 ASN A N 1
ATOM 987 C CA . ASN A 1 128 ? 17.036 -8.003 -11.904 1.00 92.62 128 ASN A CA 1
ATOM 988 C C . ASN A 1 128 ? 15.937 -9.070 -12.013 1.00 92.62 128 ASN A C 1
ATOM 990 O O . ASN A 1 128 ? 15.869 -9.762 -13.025 1.00 92.62 128 ASN A O 1
ATOM 994 N N . THR A 1 129 ? 15.090 -9.225 -10.996 1.00 91.44 129 THR A N 1
ATOM 995 C CA . THR A 1 129 ? 13.977 -10.179 -10.996 1.00 91.44 129 THR A CA 1
ATOM 996 C C . THR A 1 129 ? 12.773 -9.589 -10.276 1.00 91.44 129 THR A C 1
ATOM 998 O O . THR A 1 129 ? 12.916 -8.930 -9.247 1.00 91.44 129 THR A O 1
ATOM 1001 N N . LEU A 1 130 ? 11.582 -9.828 -10.818 1.00 95.81 130 LEU A N 1
ATOM 1002 C CA . LEU A 1 130 ? 10.315 -9.435 -10.215 1.00 95.81 130 LEU A CA 1
ATOM 1003 C C . LEU A 1 130 ? 9.229 -10.409 -10.690 1.00 95.81 130 LEU A C 1
ATOM 1005 O O . LEU A 1 130 ? 9.198 -10.734 -11.871 1.00 95.81 130 LEU A O 1
ATOM 1009 N N . ALA A 1 131 ? 8.384 -10.912 -9.788 1.00 96.50 131 ALA A N 1
ATOM 1010 C CA . ALA A 1 131 ? 7.275 -11.791 -10.168 1.00 96.50 131 ALA A CA 1
ATOM 1011 C C . ALA A 1 131 ? 6.079 -10.973 -10.676 1.00 96.50 131 ALA A C 1
ATOM 1013 O O . ALA A 1 131 ? 5.881 -9.850 -10.223 1.00 96.50 131 ALA A O 1
ATOM 1014 N N . ASP A 1 132 ? 5.233 -11.550 -11.533 1.00 96.94 132 ASP A N 1
ATOM 1015 C CA . ASP A 1 132 ? 4.071 -10.854 -12.121 1.00 96.94 132 ASP A CA 1
ATOM 1016 C C . ASP A 1 132 ? 3.070 -10.322 -11.078 1.00 96.94 132 ASP A C 1
ATOM 1018 O O . ASP A 1 132 ? 2.386 -9.330 -11.309 1.00 96.94 132 ASP A O 1
ATOM 1022 N N . SER A 1 133 ? 3.000 -10.950 -9.897 1.00 96.75 133 SER A N 1
ATOM 1023 C CA . SER A 1 133 ? 2.161 -10.478 -8.783 1.00 96.75 133 SER A CA 1
ATOM 1024 C C . SER A 1 133 ? 2.707 -9.236 -8.076 1.00 96.75 133 SER A C 1
ATOM 1026 O O . SER A 1 133 ? 2.090 -8.732 -7.134 1.00 96.75 133 SER A O 1
ATOM 1028 N N . MET A 1 134 ? 3.866 -8.750 -8.510 1.00 97.69 134 MET A N 1
ATOM 1029 C CA . MET A 1 134 ? 4.595 -7.644 -7.926 1.00 97.69 134 MET A CA 1
ATOM 1030 C C . MET A 1 134 ? 4.770 -6.543 -8.972 1.00 97.69 134 MET A C 1
ATOM 1032 O O . MET A 1 134 ? 4.972 -6.783 -10.163 1.00 97.69 134 MET A O 1
ATOM 1036 N N . ARG A 1 135 ? 4.781 -5.306 -8.493 1.00 97.88 135 ARG A N 1
ATOM 1037 C CA . ARG A 1 135 ? 5.165 -4.124 -9.259 1.00 97.88 135 ARG A CA 1
ATOM 1038 C C . ARG A 1 135 ? 6.217 -3.342 -8.496 1.00 97.88 135 ARG A C 1
ATOM 1040 O O . ARG A 1 135 ? 6.398 -3.530 -7.294 1.00 97.88 135 ARG A O 1
ATOM 1047 N N . CYS A 1 136 ? 6.900 -2.440 -9.178 1.00 98.44 136 CYS A N 1
ATOM 1048 C CA . CYS A 1 136 ? 7.765 -1.476 -8.523 1.00 98.44 136 CYS A CA 1
ATOM 1049 C C . CYS A 1 136 ? 7.348 -0.052 -8.874 1.00 98.44 136 CYS A C 1
ATOM 1051 O O . CYS A 1 136 ? 6.720 0.187 -9.908 1.00 98.44 136 CYS A O 1
ATOM 1053 N N . LEU A 1 137 ? 7.700 0.885 -8.003 1.00 98.50 137 LEU A N 1
ATOM 1054 C CA . LEU A 1 137 ? 7.520 2.309 -8.235 1.00 98.50 137 LEU A CA 1
ATOM 1055 C C . LEU A 1 137 ? 8.879 3.005 -8.150 1.00 98.50 137 LEU A C 1
ATOM 1057 O O . LEU A 1 137 ? 9.725 2.670 -7.317 1.00 98.50 137 LEU A O 1
ATOM 1061 N N . ASP A 1 138 ? 9.110 3.933 -9.073 1.00 98.12 138 ASP A N 1
ATOM 1062 C CA . ASP A 1 138 ? 10.308 4.755 -9.091 1.00 98.12 138 ASP A CA 1
ATOM 1063 C C . ASP A 1 138 ? 10.230 5.876 -8.068 1.00 98.12 138 ASP A C 1
ATOM 1065 O O . ASP A 1 138 ? 9.159 6.394 -7.756 1.00 98.12 138 ASP A O 1
ATOM 1069 N N . LYS A 1 139 ? 11.392 6.321 -7.607 1.00 96.69 139 LYS A N 1
ATOM 1070 C CA . LYS A 1 139 ? 11.490 7.378 -6.616 1.00 96.69 139 LYS A CA 1
ATOM 1071 C C . LYS A 1 139 ? 12.855 8.039 -6.631 1.00 96.69 139 LYS A C 1
ATOM 1073 O O . LYS A 1 139 ? 13.872 7.447 -6.990 1.00 96.69 139 LYS A O 1
ATOM 1078 N N . SER A 1 140 ? 12.885 9.266 -6.134 1.00 95.44 140 SER A N 1
ATOM 1079 C CA . SER A 1 140 ? 14.137 9.957 -5.846 1.00 95.44 140 SER A CA 1
ATOM 1080 C C . SER A 1 140 ? 14.873 9.295 -4.674 1.00 95.44 140 SER A C 1
ATOM 1082 O O . SER A 1 140 ? 14.260 8.742 -3.756 1.00 95.44 140 SER A O 1
ATOM 1084 N N . ALA A 1 141 ? 16.202 9.400 -4.656 1.00 95.38 141 ALA A N 1
ATOM 1085 C CA . ALA A 1 141 ? 16.986 9.038 -3.476 1.00 95.38 141 ALA A CA 1
ATOM 1086 C C . ALA A 1 141 ? 16.519 9.840 -2.241 1.00 95.38 141 ALA A C 1
ATOM 1088 O O . ALA A 1 141 ? 16.021 10.962 -2.362 1.00 95.38 141 ALA A O 1
ATOM 1089 N N . GLY A 1 142 ? 16.640 9.243 -1.058 1.00 93.94 142 GLY A N 1
ATOM 1090 C CA . GLY A 1 142 ? 16.161 9.787 0.218 1.00 93.94 142 GLY A CA 1
ATOM 1091 C C . GLY A 1 142 ? 14.649 9.672 0.453 1.00 93.94 142 GLY A C 1
ATOM 1092 O O . GLY A 1 142 ? 14.183 10.061 1.517 1.00 93.94 142 GLY A O 1
ATOM 1093 N N . ASN A 1 143 ? 13.891 9.143 -0.512 1.00 94.38 143 ASN A N 1
ATOM 1094 C CA . ASN A 1 143 ? 12.431 9.023 -0.462 1.00 94.38 143 ASN A CA 1
ATOM 1095 C C . ASN A 1 143 ? 11.978 7.555 -0.484 1.00 94.38 143 ASN A C 1
ATOM 1097 O O . ASN A 1 143 ? 12.805 6.664 -0.676 1.00 94.38 143 ASN A O 1
ATOM 1101 N N . GLY A 1 144 ? 10.677 7.315 -0.331 1.00 94.62 144 GLY A N 1
ATOM 1102 C CA . GLY A 1 144 ? 10.039 6.000 -0.450 1.00 94.62 144 GLY A CA 1
ATOM 1103 C C . GLY A 1 144 ? 9.592 5.376 0.865 1.00 94.62 144 GLY A C 1
ATOM 1104 O O . GLY A 1 144 ? 9.528 6.058 1.887 1.00 94.62 144 GLY A O 1
ATOM 1105 N N . ILE A 1 145 ? 9.280 4.083 0.817 1.00 94.00 145 ILE A N 1
ATOM 1106 C CA . ILE A 1 145 ? 8.890 3.298 1.992 1.00 94.00 145 ILE A CA 1
ATOM 1107 C C . ILE A 1 145 ? 10.107 2.929 2.848 1.00 94.00 145 ILE A C 1
ATOM 1109 O O . ILE A 1 145 ? 11.217 2.721 2.347 1.00 94.00 145 ILE A O 1
ATOM 1113 N N . CYS A 1 146 ? 9.890 2.804 4.154 1.00 93.19 146 CYS A N 1
ATOM 1114 C CA . CYS A 1 146 ? 10.878 2.308 5.102 1.00 93.19 146 CYS A CA 1
ATOM 1115 C C . CYS A 1 146 ? 10.260 1.281 6.066 1.00 93.19 146 CYS A C 1
ATOM 1117 O O . CYS A 1 146 ? 9.076 0.944 5.984 1.00 93.19 146 CYS A O 1
ATOM 1119 N N . GLY A 1 147 ? 11.060 0.749 6.996 1.00 88.44 147 GLY A N 1
ATOM 1120 C CA . GLY A 1 147 ? 10.558 -0.124 8.056 1.00 88.44 147 GLY A CA 1
ATOM 1121 C C . GLY A 1 147 ? 9.373 0.522 8.783 1.00 88.44 147 GLY A C 1
ATOM 1122 O O . GLY A 1 147 ? 9.473 1.660 9.235 1.00 88.44 147 GLY A O 1
ATOM 1123 N N . GLY A 1 148 ? 8.252 -0.197 8.863 1.00 85.62 148 GLY A N 1
ATOM 1124 C CA . GLY A 1 148 ? 6.981 0.296 9.409 1.00 85.62 148 GLY A CA 1
ATOM 1125 C C . GLY A 1 148 ? 5.971 0.810 8.370 1.00 85.62 148 GLY A C 1
ATOM 1126 O O . GLY A 1 148 ? 4.794 0.903 8.705 1.00 85.62 148 GLY A O 1
ATOM 1127 N N . ASP A 1 149 ? 6.377 1.081 7.122 1.00 87.00 149 ASP A N 1
ATOM 1128 C CA . ASP A 1 149 ? 5.454 1.467 6.032 1.00 87.00 149 ASP A CA 1
ATOM 1129 C C . ASP A 1 149 ? 4.915 0.280 5.237 1.00 87.00 149 ASP A C 1
ATOM 1131 O O . ASP A 1 149 ? 3.989 0.430 4.440 1.00 87.00 149 ASP A O 1
ATOM 1135 N N . PHE A 1 150 ? 5.519 -0.893 5.408 1.00 88.69 150 PHE A N 1
ATOM 1136 C CA . PHE A 1 150 ? 5.130 -2.126 4.744 1.00 88.69 150 PHE A CA 1
ATOM 1137 C C . PHE A 1 150 ? 3.636 -2.410 4.949 1.00 88.69 150 PHE A C 1
ATOM 1139 O O . PHE A 1 150 ? 3.128 -2.404 6.070 1.00 88.69 150 PHE A O 1
ATOM 1146 N N . GLY A 1 151 ? 2.926 -2.691 3.854 1.00 88.25 151 GLY A N 1
ATOM 1147 C CA . GLY A 1 151 ? 1.480 -2.909 3.823 1.00 88.25 151 GLY A CA 1
ATOM 1148 C C . GLY A 1 151 ? 0.644 -1.688 3.576 1.00 88.25 151 GLY A C 1
ATOM 1149 O O . GLY A 1 151 ? -0.547 -1.814 3.277 1.00 88.25 151 GLY A O 1
ATOM 1150 N N . GLY A 1 152 ? 1.278 -0.532 3.718 1.00 89.12 152 GLY A N 1
ATOM 1151 C CA . GLY A 1 152 ? 0.727 0.752 3.381 1.00 89.12 152 GLY A CA 1
ATOM 1152 C C . GLY A 1 152 ? 0.305 0.825 1.912 1.00 89.12 152 GLY A C 1
ATOM 1153 O O . GLY A 1 152 ? 0.770 0.064 1.053 1.00 89.12 152 GLY A O 1
ATOM 1154 N N . PRO A 1 153 ? -0.618 1.741 1.613 1.00 94.75 153 PRO A N 1
ATOM 1155 C CA . PRO A 1 153 ? -1.188 1.862 0.289 1.00 94.75 153 PRO A CA 1
ATOM 1156 C C . PRO A 1 153 ? -0.266 2.654 -0.644 1.00 94.75 153 PRO A C 1
ATOM 1158 O O . PRO A 1 153 ? 0.330 3.652 -0.240 1.00 94.75 153 PRO A O 1
ATOM 1161 N N . ALA A 1 154 ? -0.243 2.261 -1.915 1.00 97.31 154 ALA A N 1
ATOM 1162 C CA . ALA A 1 154 ? 0.194 3.098 -3.024 1.00 97.31 154 ALA A CA 1
ATOM 1163 C C . ALA A 1 154 ? -1.029 3.477 -3.871 1.00 97.31 154 ALA A C 1
ATOM 1165 O O . ALA A 1 154 ? -1.671 2.609 -4.474 1.00 97.31 154 ALA A O 1
ATOM 1166 N N . VAL A 1 155 ? -1.381 4.765 -3.882 1.00 96.94 155 VAL A N 1
ATOM 1167 C CA . VAL A 1 155 ? -2.606 5.286 -4.506 1.00 96.94 155 VAL A CA 1
ATOM 1168 C C . VAL A 1 155 ? -2.263 6.264 -5.620 1.00 96.94 155 VAL A C 1
ATOM 1170 O O . VAL A 1 155 ? -1.582 7.262 -5.396 1.00 96.94 155 VAL A O 1
ATOM 1173 N N . ALA A 1 156 ? -2.799 6.020 -6.809 1.00 97.50 156 ALA A N 1
ATOM 1174 C CA . ALA A 1 156 ? -2.679 6.903 -7.963 1.00 97.50 156 ALA A CA 1
ATOM 1175 C C . ALA A 1 156 ? -4.071 7.149 -8.547 1.00 97.50 156 ALA A C 1
ATOM 1177 O O . ALA A 1 156 ? -4.885 6.234 -8.610 1.00 97.50 156 ALA A O 1
ATOM 1178 N N . ASN A 1 157 ? -4.383 8.388 -8.934 1.00 95.56 157 ASN A N 1
ATOM 1179 C CA . ASN A 1 157 ? -5.697 8.765 -9.483 1.00 95.56 157 ASN A CA 1
ATOM 1180 C C . A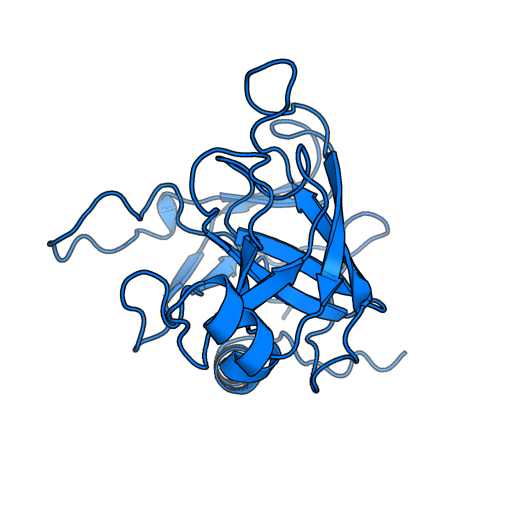SN A 1 157 ? -6.904 8.299 -8.633 1.00 95.56 157 ASN A C 1
ATOM 1182 O O . ASN A 1 157 ? -7.961 7.968 -9.165 1.00 95.56 157 ASN A O 1
ATOM 1186 N N . GLY A 1 158 ? -6.749 8.258 -7.305 1.00 89.75 158 GLY A N 1
ATOM 1187 C CA . GLY A 1 158 ? -7.804 7.835 -6.374 1.00 89.75 158 GLY A CA 1
ATOM 1188 C C . GLY A 1 158 ? -8.040 6.321 -6.292 1.00 89.75 158 GLY A C 1
ATOM 1189 O O . GLY A 1 158 ? -8.947 5.899 -5.574 1.00 89.75 158 GLY A O 1
ATOM 1190 N N . VAL A 1 159 ? -7.230 5.507 -6.975 1.00 93.38 159 VAL A N 1
ATOM 1191 C CA . VAL A 1 159 ? -7.286 4.041 -6.917 1.00 93.38 159 VAL A CA 1
ATOM 1192 C C . VAL A 1 159 ? -6.019 3.462 -6.283 1.00 93.38 159 VAL A C 1
ATOM 1194 O O . VAL A 1 159 ? -4.917 3.973 -6.472 1.00 93.38 159 VAL A O 1
ATOM 1197 N N . LEU A 1 160 ? -6.175 2.387 -5.517 1.00 95.56 160 LEU A N 1
ATOM 1198 C CA . LEU A 1 160 ? -5.091 1.591 -4.960 1.00 95.56 160 LEU A CA 1
ATOM 1199 C C . LEU A 1 160 ? -4.467 0.762 -6.085 1.00 95.56 160 LEU A C 1
ATOM 1201 O O . LEU A 1 160 ? -5.138 -0.099 -6.657 1.00 95.56 160 LEU A O 1
ATOM 1205 N N . ILE A 1 161 ? -3.199 1.026 -6.388 1.00 97.38 161 ILE A N 1
ATOM 1206 C CA . ILE A 1 161 ? -2.442 0.316 -7.430 1.00 97.38 161 ILE A CA 1
ATOM 1207 C C . ILE A 1 161 ? -1.441 -0.681 -6.847 1.00 97.38 161 ILE A C 1
ATOM 1209 O O . ILE A 1 161 ? -1.023 -1.615 -7.529 1.00 97.38 161 ILE A O 1
ATOM 1213 N N . GLY A 1 162 ? -1.051 -0.491 -5.586 1.00 96.31 162 GLY A N 1
ATOM 1214 C CA . GLY A 1 162 ? -0.039 -1.310 -4.945 1.00 96.31 162 GLY A CA 1
ATOM 1215 C C . GLY A 1 162 ? -0.161 -1.338 -3.430 1.00 96.31 162 GLY A C 1
ATOM 1216 O O . GLY A 1 162 ? -0.744 -0.443 -2.812 1.00 96.31 162 GLY A O 1
ATOM 1217 N N . ILE A 1 163 ? 0.421 -2.377 -2.844 1.00 96.81 163 ILE A N 1
ATOM 1218 C CA . ILE A 1 163 ? 0.573 -2.563 -1.399 1.00 96.81 163 ILE A CA 1
ATOM 1219 C C . ILE A 1 163 ? 2.067 -2.663 -1.118 1.00 96.81 163 ILE A C 1
ATOM 1221 O O . ILE A 1 163 ? 2.727 -3.517 -1.703 1.00 96.81 163 ILE A O 1
ATOM 1225 N N . SER A 1 164 ? 2.620 -1.794 -0.273 1.00 94.69 164 SER A N 1
ATOM 1226 C CA . SER A 1 164 ? 4.070 -1.751 -0.044 1.00 94.69 164 SER A CA 1
ATOM 1227 C C . SER A 1 164 ? 4.589 -3.084 0.495 1.00 94.69 164 SER A C 1
ATOM 1229 O O . SER A 1 164 ? 4.091 -3.609 1.490 1.00 94.69 164 SER A O 1
ATOM 1231 N N . SER A 1 165 ? 5.605 -3.637 -0.166 1.00 92.62 165 SER A N 1
ATOM 1232 C CA . SER A 1 165 ? 6.152 -4.953 0.147 1.00 92.62 165 SER A CA 1
ATOM 1233 C C . SER A 1 165 ? 7.616 -4.853 0.568 1.00 92.62 165 SER A C 1
ATOM 1235 O O . SER A 1 165 ? 7.938 -5.182 1.705 1.00 92.62 165 SER A O 1
ATOM 1237 N N . PHE A 1 166 ? 8.519 -4.351 -0.268 1.00 92.69 166 PHE A N 1
ATOM 1238 C CA . PHE A 1 166 ? 9.947 -4.360 0.062 1.00 92.69 166 PHE A CA 1
ATOM 1239 C C . PHE A 1 166 ? 10.668 -3.103 -0.410 1.00 92.69 166 PHE A C 1
ATOM 1241 O O . PHE A 1 166 ? 10.360 -2.528 -1.453 1.00 92.69 166 PHE A O 1
ATOM 1248 N N . GLY A 1 167 ? 11.656 -2.688 0.379 1.00 92.38 167 GLY A N 1
ATOM 1249 C CA . GLY A 1 167 ? 12.699 -1.769 -0.057 1.00 92.38 167 GLY A CA 1
ATOM 1250 C C . GLY A 1 167 ? 13.903 -2.558 -0.566 1.00 92.38 167 GLY A C 1
ATOM 1251 O O . GLY A 1 167 ? 14.080 -3.723 -0.212 1.00 92.38 167 GLY A O 1
ATOM 1252 N N . VAL A 1 168 ? 14.734 -1.927 -1.391 1.00 90.88 168 VAL A N 1
ATOM 1253 C CA . VAL A 1 168 ? 15.990 -2.520 -1.862 1.00 90.88 168 VAL A CA 1
ATOM 1254 C C . VAL A 1 168 ? 17.154 -1.752 -1.257 1.00 90.88 168 VAL A C 1
ATOM 1256 O O . VAL A 1 168 ? 17.250 -0.535 -1.445 1.00 90.88 168 VAL A O 1
ATOM 1259 N N . ASN A 1 169 ? 18.049 -2.478 -0.584 1.00 91.12 169 ASN A N 1
ATOM 1260 C CA . ASN A 1 169 ? 19.073 -1.934 0.313 1.00 91.12 169 ASN A CA 1
ATOM 1261 C C . ASN A 1 169 ? 18.431 -1.164 1.483 1.00 91.12 169 ASN A C 1
ATOM 1263 O O . ASN A 1 169 ? 17.350 -1.522 1.951 1.00 91.12 169 ASN A O 1
ATOM 1267 N N . ASP A 1 170 ? 19.097 -0.112 1.954 1.00 89.88 170 ASP A N 1
ATOM 1268 C CA . ASP A 1 170 ? 18.594 0.746 3.019 1.00 89.88 170 ASP A CA 1
ATOM 1269 C C . ASP A 1 170 ? 17.461 1.668 2.544 1.00 89.88 170 ASP A C 1
ATOM 1271 O O . ASP A 1 170 ? 17.326 2.005 1.358 1.00 89.88 170 ASP A O 1
ATOM 1275 N N . CYS A 1 171 ? 16.663 2.138 3.505 1.00 91.75 171 CYS A N 1
ATOM 1276 C CA . CYS A 1 171 ? 15.654 3.162 3.261 1.00 91.75 171 CYS A CA 1
ATOM 1277 C C . CYS A 1 171 ? 16.275 4.388 2.576 1.00 91.75 171 CYS A C 1
ATOM 1279 O O . CYS A 1 171 ? 17.357 4.847 2.940 1.00 91.75 171 CYS A O 1
ATOM 1281 N N . GLY A 1 172 ? 15.586 4.938 1.575 1.00 92.38 172 GLY A N 1
ATOM 1282 C CA . GLY A 1 172 ? 16.094 6.084 0.817 1.00 92.38 172 GLY A CA 1
ATOM 1283 C C . GLY A 1 172 ? 17.141 5.751 -0.259 1.00 92.38 172 GLY A C 1
ATOM 1284 O O . GLY A 1 172 ? 17.655 6.674 -0.886 1.00 92.38 172 GLY A O 1
ATOM 1285 N N . SER A 1 173 ? 17.418 4.474 -0.543 1.00 94.75 173 SER A N 1
ATOM 1286 C CA . SER A 1 173 ? 18.155 4.025 -1.744 1.00 94.75 173 SER A CA 1
ATOM 1287 C C . SER A 1 173 ? 17.628 4.670 -3.043 1.00 94.75 173 SER A C 1
ATOM 1289 O O . SER A 1 173 ? 16.482 5.089 -3.098 1.00 94.75 173 SER A O 1
ATOM 1291 N N . SER A 1 174 ? 18.404 4.757 -4.125 1.00 95.00 174 SER A N 1
ATOM 1292 C CA . SER A 1 174 ? 17.899 5.241 -5.430 1.00 95.00 174 SER A CA 1
ATOM 1293 C C . SER A 1 174 ? 17.142 4.175 -6.239 1.00 95.00 174 SER A C 1
ATOM 1295 O O . SER A 1 174 ? 16.647 4.454 -7.333 1.00 95.00 174 SER A O 1
ATOM 1297 N N . LEU A 1 175 ? 17.077 2.940 -5.737 1.00 97.12 175 LEU A N 1
ATOM 1298 C CA . LEU A 1 175 ? 16.369 1.851 -6.401 1.00 97.12 175 LEU A CA 1
ATOM 1299 C C . LEU A 1 175 ? 14.850 1.942 -6.174 1.00 97.12 175 LEU A C 1
ATOM 1301 O O . LEU A 1 175 ? 14.424 2.450 -5.130 1.00 97.12 175 LEU A O 1
ATOM 1305 N N . PRO A 1 176 ? 14.039 1.435 -7.126 1.00 97.81 176 PRO A N 1
ATOM 1306 C CA . PRO A 1 176 ? 12.590 1.361 -6.977 1.00 97.81 176 PRO A CA 1
ATOM 1307 C C . PRO A 1 176 ? 12.167 0.635 -5.703 1.00 97.81 176 PRO A C 1
ATOM 1309 O O . PRO A 1 176 ? 12.878 -0.238 -5.200 1.00 97.81 176 PRO A O 1
ATOM 1312 N N . ASN A 1 177 ? 10.993 0.973 -5.183 1.00 97.38 177 ASN A N 1
ATOM 1313 C CA . ASN A 1 177 ? 10.371 0.212 -4.103 1.00 97.38 177 ASN A CA 1
ATOM 1314 C C . ASN A 1 177 ? 9.383 -0.794 -4.670 1.00 97.38 177 ASN A C 1
ATOM 1316 O O . ASN A 1 177 ? 8.790 -0.579 -5.723 1.00 97.38 177 ASN A O 1
ATOM 1320 N N . GLY A 1 178 ? 9.284 -1.933 -4.000 1.00 97.00 178 GLY A N 1
ATOM 1321 C CA . GLY A 1 178 ? 8.492 -3.068 -4.421 1.00 97.00 178 GLY A CA 1
ATOM 1322 C C . GLY A 1 178 ? 7.148 -3.121 -3.720 1.00 97.00 178 GLY A C 1
ATOM 1323 O O . GLY A 1 178 ? 7.051 -2.924 -2.506 1.00 97.00 178 GLY A O 1
ATOM 1324 N N . PHE A 1 179 ? 6.114 -3.426 -4.491 1.00 97.56 179 PHE A N 1
ATOM 1325 C CA . PHE A 1 179 ? 4.728 -3.462 -4.061 1.00 97.56 179 PHE A CA 1
ATOM 1326 C C . PHE A 1 179 ? 4.065 -4.729 -4.601 1.00 97.56 179 PHE A C 1
ATOM 1328 O O . PHE A 1 179 ? 4.378 -5.167 -5.707 1.00 97.56 179 PHE A O 1
ATOM 1335 N N . THR A 1 180 ? 3.108 -5.289 -3.871 1.00 97.50 180 THR A N 1
ATOM 1336 C CA . THR A 1 180 ? 2.178 -6.260 -4.458 1.00 97.50 180 THR A CA 1
ATOM 1337 C C . THR A 1 180 ? 1.298 -5.534 -5.465 1.00 97.50 180 THR A C 1
ATOM 1339 O O . THR A 1 180 ? 0.756 -4.472 -5.149 1.00 97.50 180 THR A O 1
ATOM 1342 N N . ASP A 1 181 ? 1.163 -6.082 -6.670 1.00 97.81 181 ASP A N 1
ATOM 1343 C CA . ASP A 1 181 ? 0.360 -5.482 -7.728 1.00 97.81 181 ASP A CA 1
ATOM 1344 C C . ASP A 1 181 ? -1.130 -5.747 -7.489 1.00 97.81 181 ASP A C 1
ATOM 1346 O O . ASP A 1 181 ? -1.613 -6.888 -7.513 1.00 97.81 181 ASP A O 1
ATOM 1350 N N . VAL A 1 182 ? -1.880 -4.671 -7.248 1.00 96.00 182 VAL A N 1
ATOM 1351 C CA . VAL A 1 182 ? -3.320 -4.755 -6.997 1.00 96.00 182 VAL A CA 1
ATOM 1352 C C . VAL A 1 182 ? -4.090 -5.112 -8.257 1.00 96.00 182 VAL A C 1
ATOM 1354 O O . VAL A 1 182 ? -5.099 -5.797 -8.137 1.00 96.00 182 VAL A O 1
ATOM 1357 N N . VAL A 1 183 ? -3.627 -4.717 -9.447 1.00 96.12 183 VAL A N 1
ATOM 1358 C CA . VAL A 1 183 ? -4.274 -5.093 -10.712 1.00 96.12 183 VAL A CA 1
ATOM 1359 C C . VAL A 1 183 ? -4.173 -6.607 -10.900 1.00 96.12 183 VAL A C 1
ATOM 1361 O O . VAL A 1 183 ? -5.179 -7.258 -11.178 1.00 96.12 183 VAL A O 1
ATOM 1364 N N . TYR A 1 184 ? -2.991 -7.178 -10.652 1.00 97.50 184 TYR A N 1
ATOM 1365 C CA . TYR A 1 184 ? -2.748 -8.616 -10.790 1.00 97.50 184 TYR A CA 1
ATOM 1366 C C . TYR A 1 184 ? -3.489 -9.455 -9.735 1.00 97.50 184 TYR A C 1
ATOM 1368 O O . TYR A 1 184 ? -4.042 -10.512 -10.032 1.00 97.50 184 TYR A O 1
ATOM 1376 N N . THR A 1 185 ? -3.540 -8.989 -8.485 1.00 95.12 185 THR A N 1
ATOM 1377 C CA . THR A 1 185 ? -4.180 -9.719 -7.368 1.00 95.12 185 THR A CA 1
ATOM 1378 C C . THR A 1 185 ? -5.671 -9.406 -7.196 1.00 95.12 185 THR A C 1
ATOM 1380 O O . THR A 1 185 ? -6.339 -9.955 -6.312 1.00 95.12 185 THR A O 1
ATOM 1383 N N . ARG A 1 186 ? -6.227 -8.553 -8.062 1.00 92.94 186 ARG A N 1
ATOM 1384 C CA . ARG A 1 186 ? -7.574 -7.986 -7.948 1.00 92.94 186 ARG A CA 1
ATOM 1385 C C . ARG A 1 186 ? -8.683 -9.017 -7.840 1.00 92.94 186 ARG A C 1
ATOM 1387 O O . ARG A 1 186 ? -9.574 -8.874 -7.003 1.00 92.94 186 ARG A O 1
ATOM 1394 N N . ASP A 1 187 ? -8.643 -10.039 -8.685 1.00 93.94 187 ASP A N 1
ATOM 1395 C CA . ASP A 1 187 ? -9.692 -11.057 -8.733 1.00 93.94 187 ASP A CA 1
ATOM 1396 C C . ASP A 1 187 ? -9.720 -11.877 -7.446 1.00 93.94 187 ASP A C 1
ATOM 1398 O O . ASP A 1 187 ? -10.794 -12.183 -6.924 1.00 93.94 187 ASP A O 1
ATOM 1402 N N . TRP A 1 188 ? -8.550 -12.146 -6.864 1.00 94.25 188 TRP A N 1
ATOM 1403 C CA . TRP A 1 188 ? -8.471 -12.778 -5.557 1.00 94.25 188 TRP A CA 1
ATOM 1404 C C . TRP A 1 188 ? -9.030 -11.870 -4.456 1.00 94.25 188 TRP A C 1
ATOM 1406 O O . TRP A 1 188 ? -9.797 -12.347 -3.617 1.00 94.25 188 TRP A O 1
ATOM 1416 N N . ILE A 1 189 ? -8.726 -10.567 -4.473 1.00 90.00 189 ILE A N 1
ATOM 1417 C CA . ILE A 1 189 ? -9.300 -9.612 -3.510 1.00 90.00 189 ILE A CA 1
ATOM 1418 C C . ILE A 1 189 ? -10.831 -9.612 -3.620 1.00 90.00 189 ILE A C 1
ATOM 1420 O O . ILE A 1 189 ? -11.522 -9.764 -2.611 1.00 90.00 189 ILE A O 1
ATOM 1424 N N . ARG A 1 190 ? -11.371 -9.500 -4.839 1.00 89.31 190 ARG A N 1
ATOM 1425 C CA . ARG A 1 190 ? -12.817 -9.488 -5.123 1.00 89.31 190 ARG A CA 1
ATOM 1426 C C . ARG A 1 190 ? -13.521 -10.777 -4.711 1.00 89.31 190 ARG A C 1
ATOM 1428 O O . ARG A 1 190 ? -14.588 -10.726 -4.115 1.00 89.31 190 ARG A O 1
ATOM 1435 N N . ALA A 1 191 ? -12.923 -11.934 -4.980 1.00 91.62 191 ALA A N 1
ATOM 1436 C CA . ALA A 1 191 ? -13.507 -13.227 -4.623 1.00 91.62 191 ALA A CA 1
ATOM 1437 C C . ALA A 1 191 ? -13.583 -13.460 -3.103 1.00 91.62 191 ALA A C 1
ATOM 1439 O O . ALA A 1 191 ? -14.279 -14.367 -2.645 1.00 91.62 191 ALA A O 1
ATOM 1440 N N . ASN A 1 192 ? -12.853 -12.669 -2.313 1.00 87.62 192 ASN A N 1
ATOM 1441 C CA . ASN A 1 192 ? -12.678 -12.887 -0.882 1.00 87.62 192 ASN A CA 1
ATOM 1442 C C . ASN A 1 192 ? -13.046 -11.670 -0.013 1.00 87.62 192 ASN A C 1
ATOM 1444 O O . ASN A 1 192 ? -12.902 -11.736 1.210 1.00 87.62 192 ASN A O 1
ATOM 1448 N N . SER A 1 193 ? -13.535 -10.575 -0.604 1.00 83.25 193 SER A N 1
ATOM 1449 C CA . SER A 1 193 ? -13.903 -9.346 0.110 1.00 83.25 193 SER A CA 1
ATOM 1450 C C . SER A 1 193 ? -15.056 -8.593 -0.557 1.00 83.25 193 SER A C 1
ATOM 1452 O O . SER A 1 193 ? -15.425 -8.873 -1.691 1.00 83.25 193 SER A O 1
ATOM 1454 N N . ASP A 1 194 ? -15.578 -7.583 0.142 1.00 73.00 194 ASP A N 1
ATOM 1455 C CA . ASP A 1 194 ? -16.629 -6.692 -0.365 1.00 73.00 194 ASP A CA 1
ATOM 1456 C C . ASP A 1 194 ? -16.032 -5.438 -1.055 1.00 73.00 194 ASP A C 1
ATOM 1458 O O . ASP A 1 194 ? -16.715 -4.428 -1.214 1.00 73.00 194 ASP A O 1
ATOM 1462 N N . ALA A 1 195 ? -14.744 -5.468 -1.440 1.00 66.06 195 ALA A N 1
ATOM 1463 C CA . ALA A 1 195 ? -13.970 -4.310 -1.924 1.00 66.06 195 ALA A CA 1
ATOM 1464 C C . ALA A 1 195 ? -14.426 -3.745 -3.285 1.00 66.06 195 ALA A C 1
ATOM 1466 O O . ALA A 1 195 ? -13.814 -2.823 -3.819 1.00 66.06 195 ALA A O 1
ATOM 1467 N N . ASP A 1 196 ? -15.494 -4.297 -3.847 1.00 57.84 196 ASP A N 1
ATOM 1468 C CA . ASP A 1 196 ? -15.944 -4.027 -5.202 1.00 57.84 196 ASP A CA 1
ATOM 1469 C C . ASP A 1 196 ? -17.456 -3.817 -5.302 1.00 57.84 196 ASP A C 1
ATOM 1471 O O . ASP A 1 196 ? -18.072 -3.953 -6.358 1.00 57.84 196 ASP A O 1
ATOM 1475 N N . CYS A 1 197 ? -18.073 -3.431 -4.188 1.00 49.31 197 CYS A N 1
ATOM 1476 C CA . CYS A 1 197 ? 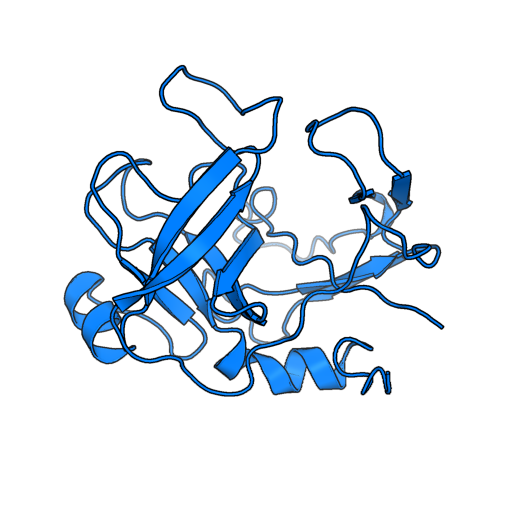-19.390 -2.833 -4.253 1.00 49.31 197 CYS A CA 1
ATOM 1477 C C . CYS A 1 197 ? -19.304 -1.601 -5.161 1.00 49.31 197 CYS A C 1
ATOM 1479 O O . CYS A 1 197 ? -18.625 -0.624 -4.841 1.00 49.31 197 CYS A O 1
ATOM 1481 N N . SER A 1 198 ? -20.023 -1.644 -6.283 1.00 44.19 198 SER A N 1
ATOM 1482 C CA . SER A 1 198 ? -20.497 -0.456 -6.976 1.00 44.19 198 SER A CA 1
ATOM 1483 C C . SER A 1 198 ? -21.286 0.368 -5.961 1.00 44.19 198 SER A C 1
ATOM 1485 O O . SER A 1 198 ? -22.498 0.194 -5.807 1.00 44.19 198 SER A O 1
ATOM 1487 N N . CYS A 1 199 ? -20.592 1.224 -5.215 1.00 41.56 199 CYS A N 1
ATOM 1488 C CA . CYS A 1 199 ? -21.203 2.302 -4.466 1.00 41.56 199 CYS A CA 1
ATOM 1489 C C . CYS A 1 199 ? -21.794 3.229 -5.524 1.00 41.56 199 CYS A C 1
ATOM 1491 O O . CYS A 1 199 ? -21.135 4.131 -6.034 1.00 41.56 199 CYS A O 1
ATOM 1493 N N . SER A 1 200 ? -23.012 2.895 -5.942 1.00 31.69 200 SER A N 1
ATOM 1494 C CA . SER A 1 200 ? -23.868 3.811 -6.674 1.00 31.69 200 SER A CA 1
ATOM 1495 C C . SER A 1 200 ? -23.989 5.054 -5.797 1.00 31.69 200 SER A C 1
ATOM 1497 O O . SER A 1 200 ? -24.141 4.913 -4.582 1.00 31.69 200 SER A O 1
ATOM 1499 N N . ALA A 1 201 ? -23.801 6.206 -6.438 1.00 31.91 201 ALA A N 1
ATOM 1500 C CA . ALA A 1 201 ? -23.724 7.544 -5.860 1.00 31.91 201 ALA A CA 1
ATOM 1501 C C . ALA A 1 201 ? -24.730 7.832 -4.735 1.00 31.91 201 ALA A C 1
ATOM 1503 O O . ALA A 1 201 ? -25.881 7.344 -4.822 1.00 31.91 201 ALA A O 1
#

pLDDT: mean 85.03, std 18.83, range [30.7, 98.69]

Sequence (201 aa):
MGKLLLSIKFSSISSLDDLPYRYSPSDYWIRAGTVKFNTGGVVIQVAEVKIHPLHSDFNYDIALLRLSSPLSFNDKIKPVLLASTDLPDGTPTIITGWGGVSSGGLADQLQYNTEYTLNHDTCVKRLNTLADSMRCLDKSAGNGICGGDFGGPAVANGVLIGISSFGVNDCGSSLPNGFTDVVYTRDWIRANSDADCSCSA

InterPro domains:
  IPR001254 Serine proteases, trypsin domain [PF00089] (28-189)
  IPR001254 Serine proteases, trypsin domain [PS50240] (1-194)
  IPR001254 Serine proteases, trypsin domain [SM00020] (24-189)
  IPR001254 Serine proteases, trypsin domain [cd00190] (21-192)
  IPR001314 Peptidase S1A, chymotrypsin family [PR00722] (57-71)
  IPR001314 Peptidase S1A, chymotrypsin family [PR00722] (143-155)
  IPR009003 Peptidase S1, PA clan [SSF50494] (23-193)
  IPR050430 Peptidase S1 family serine proteases [PTHR24276] (25-192)

Secondary structure (DSSP, 8-state):
----------TTTTT-SS------GGG-EEEES-SBSSSSSEEEEEEEEEE-TT-BTTBT--EEEEESS----BTTB---EEP-SPPPTT-EEEEEE--B-TTSSB-SB-EEEEEEE--HHHHHHHHS---TTEEEEE--TT-S--TT-TT-EEEETTEEEEEEEE-SSSTT-SSPEEEEEHHHHHHHHHHHSSTT-----

Radius of gyration: 16.29 Å; Cα contacts (8 Å, |Δi|>4): 438; chains: 1; bounding box: 43×36×37 Å